Protein AF-0000000074482529 (afdb_homodimer)

pLDDT: mean 92.32, std 7.93, range [50.66, 98.5]

InterPro domains:
  IPR001387 Cro/C1-type, helix-turn-helix domain [PF01381] (8-62)
  IPR001387 Cro/C1-type, helix-turn-helix domain [PS50943] (8-62)
  IPR001387 Cro/C1-type, helix-turn-helix domain [SM00530] (7-62)
  IPR001387 Cro/C1-type, helix-turn-helix domain [cd00093] (5-62)
  IPR010982 Lambda repressor-like, DNA-binding domain superfamily [G3DSA:1.10.260.40] (1-67)
  IPR010982 Lambda repressor-like, DNA-binding domain superfamily [SSF47413] (2-64)

Radius of gyration: 23.03 Å; Cα contacts (8 Å, |Δi|>4): 269; chains: 2; bounding box: 47×62×48 Å

Solvent-accessible surface area (backbone atoms only — not comparable to full-atom values): 14873 Å² total; per-residue (Å²): 110,60,59,29,10,50,43,52,46,50,54,38,50,72,69,69,44,50,62,60,52,49,16,59,77,68,71,52,55,43,66,58,50,51,31,28,42,68,49,75,39,78,64,48,59,68,53,41,52,53,48,18,62,73,68,57,40,50,49,38,60,48,62,68,49,80,71,45,71,67,31,50,43,52,52,51,17,59,66,64,72,42,86,75,62,48,70,61,56,53,51,41,51,52,45,29,70,77,33,55,66,57,42,52,48,51,42,52,49,67,68,43,59,66,73,63,31,54,55,50,50,54,51,51,48,51,53,51,52,56,54,56,58,63,75,95,110,60,60,30,10,50,43,51,46,50,54,38,50,73,70,69,44,50,60,58,53,48,15,59,78,69,72,53,54,43,64,58,50,51,30,29,42,69,49,75,39,80,66,47,58,68,53,41,51,51,48,18,60,73,70,55,41,49,48,38,61,49,62,66,50,81,72,47,72,67,32,49,41,50,51,51,18,60,68,66,72,42,86,74,62,46,69,61,56,53,51,40,51,53,46,28,70,77,35,54,67,56,43,53,46,50,42,51,49,67,67,43,59,66,73,62,32,54,54,51,50,54,52,52,49,52,54,52,52,55,54,57,57,62,74,96

Foldseek 3Di:
DLQLLCLLVVLCVVVPHDLCRVCVQLVHDSVVNVCCNVVVDPDDPVSLVSSCVVSVHDSCVNNVHDDDPVNVQVVVCVVVVHNPRDVVVVVVVVVCVVVVVVVVVVVVLVVDDPVVSVVVVVVVVVVVVVVVVVVD/DLQLLCLLVVLCVVVPHDLCRVCVQLVHDSVVNVCCNRVVDPDDPVVLVSSCVVSVHDSCVNVVHDDDPVNVQVVVCVVVVHPPRDVVVVVVVVVCVVVVVVVVVVVVLVVDDPVVSVVVVVVVVVVVVVVVVVVD

Secondary structure (DSSP, 8-state):
-HHHHHHHHHHHHHTT--HHHHHHHHTS-HHHHHHHHTTSS---HHHHHHHHHHHTS-HHHHHTPPPPHHHHHHHHHHHTT-S---HHHHHHHHHHHH-HHHHHHHHHHHHS-HHHHHHHHHHHHHHHHHHHHHH-/-HHHHHHHHHHHHHTT--HHHHHHHHTS-HHHHHHHHTTSS---HHHHHHHHHHHTS-HHHHHTPPPPHHHHHHHHHHHTT-S---HHHHHHHHHHHH-HHHHHHHHHHHHS-HHHHHHHHHHHHHHHHHHHHHH-

Nearest PDB structures (foldseek):
  1y7y-assembly1_B  TM=9.079E-01  e=2.528E-03  Aeromonas hydrophila
  2b5a-assembly1_A  TM=8.326E-01  e=1.209E-03  [Bacillus] caldolyticus
  3op9-assembly1_A  TM=6.167E-01  e=6.323E-05  Listeria innocua
  6jq1-assembly1_A  TM=8.301E-01  e=1.606E-03  Deinococcus geothermalis DSM 11300
  3f52-assembly1_A  TM=8.495E-01  e=6.634E-03  Corynebacterium glutamicum

Sequence (272 aa):
MRKLGEKLKYLRKQHNWTQEQLAQHLNISRSQISKWENGELLPDVQSLEKLSNLYEVSIDFLIGKHTTKKELLREMNLLYQTDRIDEKMLDIIDYFKQNPDMEEMIYSLAQLPAKKRKHLETIIITLIQEFSDAVKMRKLGEKLKYLRKQHNWTQEQLAQHLNISRSQISKWENGELLPDVQSLEKLSNLYEVSIDFLIGKHTTKKELLREMNLLYQTDRIDEKMLDIIDYFKQNPDMEEMIYSLAQLPAKKRKHLETIIITLIQEFSDAVK

Organism: Parageobacillus thermoglucosidasius (NCBI:txid1426)

Structure (mmCIF, N/CA/C/O backbone):
data_AF-0000000074482529-model_v1
#
loop_
_entity.id
_entity.type
_entity.pdbx_description
1 polymer 'Transcriptional regulator'
#
loop_
_atom_site.group_PDB
_atom_site.id
_atom_site.type_symbol
_atom_site.label_atom_id
_atom_site.label_alt_id
_atom_site.label_comp_id
_atom_site.label_asym_id
_atom_site.label_entity_id
_atom_site.label_seq_id
_atom_site.pdbx_PDB_ins_code
_atom_site.Cartn_x
_atom_site.Cartn_y
_atom_site.Cartn_z
_atom_site.occupancy
_atom_site.B_iso_or_equiv
_atom_site.auth_seq_id
_atom_site.auth_comp_id
_atom_site.auth_asym_id
_atom_site.auth_atom_id
_atom_site.pdbx_PDB_model_num
ATOM 1 N N . MET A 1 1 ? -5.625 -22.203 1.565 1 55.19 1 MET A N 1
ATOM 2 C CA . MET A 1 1 ? -5.824 -21.328 0.416 1 55.19 1 MET A CA 1
ATOM 3 C C . MET A 1 1 ? -7.301 -21.016 0.225 1 55.19 1 MET A C 1
ATOM 5 O O . MET A 1 1 ? -7.703 -20.516 -0.829 1 55.19 1 MET A O 1
ATOM 9 N N . ARG A 1 2 ? -8.148 -21.547 1.084 1 60.16 2 ARG A N 1
ATOM 10 C CA . ARG A 1 2 ? -9.578 -21.281 1.194 1 60.16 2 ARG A CA 1
ATOM 11 C C . ARG A 1 2 ? -9.859 -19.797 1.294 1 60.16 2 ARG A C 1
ATOM 13 O O . ARG A 1 2 ? -10.812 -19.297 0.698 1 60.16 2 ARG A O 1
ATOM 20 N N . LYS A 1 3 ? -8.805 -19.172 1.638 1 83.12 3 LYS A N 1
ATOM 21 C CA . LYS A 1 3 ? -9.031 -17.75 1.877 1 83.12 3 LYS A CA 1
ATOM 22 C C . LYS A 1 3 ? -9.055 -16.969 0.566 1 83.12 3 LYS A C 1
ATOM 24 O O . LYS A 1 3 ? -9.891 -16.078 0.38 1 83.12 3 LYS A O 1
ATOM 29 N N . LEU A 1 4 ? -8.398 -17.547 -0.435 1 93.31 4 LEU A N 1
ATOM 30 C CA . LEU A 1 4 ? -8.352 -16.859 -1.726 1 93.31 4 LEU A CA 1
ATOM 31 C C . LEU A 1 4 ? -9.656 -17.062 -2.492 1 93.31 4 LEU A C 1
ATOM 33 O O . LEU A 1 4 ? -10.234 -16.109 -3.006 1 93.31 4 LEU A O 1
ATOM 37 N N . GLY A 1 5 ? -10.07 -18.281 -2.52 1 95.56 5 GLY A N 1
ATOM 38 C CA . GLY A 1 5 ? -11.32 -18.578 -3.207 1 95.56 5 GLY A CA 1
ATOM 39 C C . GLY A 1 5 ? -12.5 -17.797 -2.668 1 95.56 5 GLY A C 1
ATOM 40 O O . GLY A 1 5 ? -13.305 -17.266 -3.438 1 95.56 5 GLY A O 1
ATOM 41 N N . GLU A 1 6 ? -12.609 -17.812 -1.375 1 95.25 6 GLU A N 1
ATOM 42 C CA . GLU A 1 6 ? -13.688 -17.078 -0.719 1 95.25 6 GLU A CA 1
ATOM 43 C C . GLU A 1 6 ? -13.617 -15.594 -1.052 1 95.25 6 GLU A C 1
ATOM 45 O O . GLU A 1 6 ? -14.648 -14.953 -1.265 1 95.25 6 GLU A O 1
ATOM 50 N N . LYS A 1 7 ? -12.453 -15.07 -1.134 1 95.19 7 LYS A N 1
ATOM 51 C CA . LYS A 1 7 ? -12.258 -13.664 -1.457 1 95.19 7 LYS A CA 1
ATOM 52 C C . LYS A 1 7 ? -12.664 -13.367 -2.898 1 95.19 7 LYS A C 1
ATOM 54 O O . LYS A 1 7 ? -13.305 -12.352 -3.17 1 95.19 7 LYS A O 1
ATOM 59 N N . LEU A 1 8 ? -12.297 -14.203 -3.756 1 97.06 8 LEU A N 1
ATOM 60 C CA . LEU A 1 8 ? -12.656 -14.047 -5.16 1 97.06 8 LEU A CA 1
ATOM 61 C C . LEU A 1 8 ? -14.172 -14.047 -5.336 1 97.06 8 LEU A C 1
ATOM 63 O O . LEU A 1 8 ? -14.719 -13.211 -6.062 1 97.06 8 LEU A O 1
ATOM 67 N N . LYS A 1 9 ? -14.758 -14.977 -4.637 1 96.88 9 LYS A N 1
ATOM 68 C CA . LYS A 1 9 ? -16.219 -15.055 -4.691 1 96.88 9 LYS A CA 1
ATOM 69 C C . LYS A 1 9 ? -16.859 -13.789 -4.141 1 96.88 9 LYS A C 1
ATOM 71 O O . LYS A 1 9 ? -17.797 -13.25 -4.734 1 96.88 9 LYS A O 1
ATOM 76 N N . TYR A 1 10 ? -16.406 -13.438 -3.066 1 96.69 10 TYR A N 1
ATOM 77 C CA . TYR A 1 10 ? -16.922 -12.234 -2.424 1 96.69 10 TYR A CA 1
ATOM 78 C C . TYR A 1 10 ? -16.828 -11.039 -3.367 1 96.69 10 TYR A C 1
ATOM 80 O O . TYR A 1 10 ? -17.812 -10.305 -3.543 1 96.69 10 TYR A O 1
ATOM 88 N N . LEU A 1 11 ? -15.688 -10.75 -3.982 1 96.88 11 LEU A N 1
ATOM 89 C CA . LEU A 1 11 ? -15.469 -9.617 -4.875 1 96.88 11 LEU A CA 1
ATOM 90 C C . LEU A 1 11 ? -16.359 -9.719 -6.109 1 96.88 11 LEU A C 1
ATOM 92 O O . LEU A 1 11 ? -16.922 -8.719 -6.562 1 96.88 11 LEU A O 1
ATOM 96 N N . ARG A 1 12 ? -16.391 -10.938 -6.621 1 98.06 12 ARG A N 1
ATOM 97 C CA . ARG A 1 12 ? -17.281 -11.133 -7.766 1 98.06 12 ARG A CA 1
ATOM 98 C C . ARG A 1 12 ? -18.703 -10.719 -7.426 1 98.06 12 ARG A C 1
ATOM 100 O O . ARG A 1 12 ? -19.359 -10.008 -8.203 1 98.06 12 ARG A O 1
ATOM 107 N N . LYS A 1 13 ? -19.141 -11.141 -6.281 1 97.94 13 LYS A N 1
ATOM 108 C CA . LYS A 1 13 ? -20.516 -10.852 -5.852 1 97.94 13 LYS A CA 1
ATOM 109 C C . LYS A 1 13 ? -20.703 -9.359 -5.582 1 97.94 13 LYS A C 1
ATOM 111 O O . LYS A 1 13 ? -21.781 -8.812 -5.816 1 97.94 13 LYS A O 1
ATOM 116 N N . GLN A 1 14 ? -19.75 -8.781 -5.113 1 96.31 14 GLN A N 1
ATOM 117 C CA . GLN A 1 14 ? -19.797 -7.344 -4.875 1 96.31 14 GLN A CA 1
ATOM 118 C C . GLN A 1 14 ? -20.031 -6.582 -6.18 1 96.31 14 GLN A C 1
ATOM 120 O O . GLN A 1 14 ? -20.625 -5.504 -6.172 1 96.31 14 GLN A O 1
ATOM 125 N N . HIS A 1 15 ? -19.562 -7.082 -7.242 1 96.94 15 HIS A N 1
ATOM 126 C CA . HIS A 1 15 ? -19.75 -6.469 -8.547 1 96.94 15 HIS A CA 1
ATOM 127 C C . HIS A 1 15 ? -21.031 -6.973 -9.219 1 96.94 15 HIS A C 1
ATOM 129 O O . HIS A 1 15 ? -21.312 -6.617 -10.359 1 96.94 15 HIS A O 1
ATOM 135 N N . ASN A 1 16 ? -21.656 -7.855 -8.539 1 98.12 16 ASN A N 1
ATOM 136 C CA . ASN A 1 16 ? -22.891 -8.445 -9.016 1 98.12 16 ASN A CA 1
ATOM 137 C C . ASN A 1 16 ? -22.688 -9.242 -10.297 1 98.12 16 ASN A C 1
ATOM 139 O O . ASN A 1 16 ? -23.484 -9.141 -11.234 1 98.12 16 ASN A O 1
ATOM 143 N N . TRP A 1 17 ? -21.641 -9.891 -10.375 1 98.38 17 TRP A N 1
ATOM 144 C CA . TRP A 1 17 ? -21.344 -10.711 -11.539 1 98.38 17 TRP A CA 1
ATOM 145 C C . TRP A 1 17 ? -21.625 -12.18 -11.258 1 98.38 17 TRP A C 1
ATOM 147 O O . TRP A 1 17 ? -21.422 -12.656 -10.141 1 98.38 17 TRP A O 1
ATOM 157 N N . THR A 1 18 ? -22.016 -12.883 -12.234 1 98.38 18 THR A N 1
ATOM 158 C CA . THR A 1 18 ? -22.016 -14.344 -12.219 1 98.38 18 THR A CA 1
ATOM 159 C C . THR A 1 18 ? -20.625 -14.883 -12.555 1 98.38 18 THR A C 1
ATOM 161 O O . THR A 1 18 ? -19.734 -14.133 -12.961 1 98.38 18 THR A O 1
ATOM 164 N N . GLN A 1 19 ? -20.547 -16.141 -12.266 1 98.38 19 GLN A N 1
ATOM 165 C CA . GLN A 1 19 ? -19.281 -16.75 -12.656 1 98.38 19 GLN A CA 1
ATOM 166 C C . GLN A 1 19 ? -19.047 -16.641 -14.164 1 98.38 19 GLN A C 1
ATOM 168 O O . GLN A 1 19 ? -17.922 -16.438 -14.609 1 98.38 19 GLN A O 1
ATOM 173 N N . GLU A 1 20 ? -20.078 -16.703 -14.93 1 98.44 20 GLU A N 1
ATOM 174 C CA . GLU A 1 20 ? -20.016 -16.594 -16.375 1 98.44 20 GLU A CA 1
ATOM 175 C C . GLU A 1 20 ? -19.578 -15.195 -16.797 1 98.44 20 GLU A C 1
ATOM 177 O O . GLU A 1 20 ? -18.75 -15.039 -17.688 1 98.44 20 GLU A O 1
ATOM 182 N N . GLN A 1 21 ? -20.109 -14.266 -16.172 1 98.5 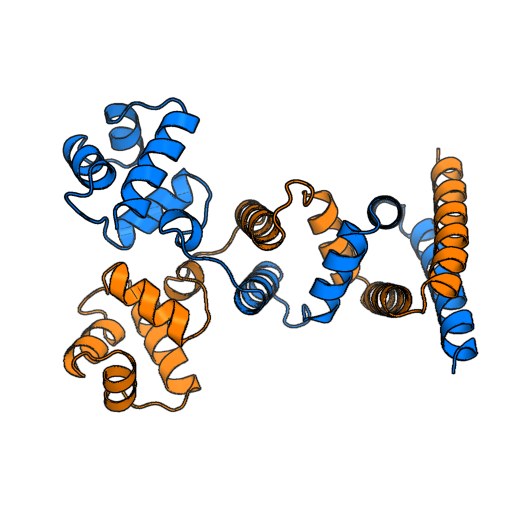21 GLN A N 1
ATOM 183 C CA . GLN A 1 21 ? -19.766 -12.883 -16.469 1 98.5 21 GLN A CA 1
ATOM 184 C C . GLN A 1 21 ? -18.312 -12.586 -16.141 1 98.5 21 GLN A C 1
ATOM 186 O O . GLN A 1 21 ? -17.609 -11.945 -16.922 1 98.5 21 GLN A O 1
ATOM 191 N N . LEU A 1 22 ? -17.891 -13.039 -15.008 1 98.5 22 LEU A N 1
ATOM 192 C CA . LEU A 1 22 ? -16.5 -12.867 -14.633 1 98.5 22 LEU A CA 1
ATOM 193 C C . LEU A 1 22 ? -15.57 -13.555 -15.641 1 98.5 22 LEU A C 1
ATOM 195 O O . LEU A 1 22 ? -14.531 -13 -16 1 98.5 22 LEU A O 1
ATOM 199 N N . ALA A 1 23 ? -15.922 -14.719 -16.016 1 98.38 23 ALA A N 1
ATOM 200 C CA . ALA A 1 23 ? -15.148 -15.469 -17 1 98.38 23 ALA A CA 1
ATOM 201 C C . ALA A 1 23 ? -15.008 -14.68 -18.297 1 98.38 23 ALA A C 1
ATOM 203 O O . ALA A 1 23 ? -13.945 -14.68 -18.922 1 98.38 23 ALA A O 1
ATOM 204 N N . GLN A 1 24 ? -16.047 -14.016 -18.672 1 98.25 24 GLN A N 1
ATOM 205 C CA . GLN A 1 24 ? -16.047 -13.195 -19.875 1 98.25 24 GLN A CA 1
ATOM 206 C C . GLN A 1 24 ? -15.102 -12 -19.719 1 98.25 24 GLN A C 1
ATOM 208 O O . GLN A 1 24 ? -14.344 -11.68 -20.641 1 98.25 24 GLN A O 1
ATOM 213 N N . HIS A 1 25 ? -15.156 -11.383 -18.578 1 97.38 25 HIS A N 1
ATOM 214 C CA . HIS A 1 25 ? -14.289 -10.242 -18.328 1 97.38 25 HIS A CA 1
ATOM 215 C C . HIS A 1 25 ? -12.82 -10.641 -18.422 1 97.38 25 HIS A C 1
ATOM 217 O O . HIS A 1 25 ? -11.984 -9.836 -18.828 1 97.38 25 HIS A O 1
ATOM 223 N N . LEU A 1 26 ? -12.555 -11.867 -17.984 1 97.38 26 LEU A N 1
ATOM 224 C CA . LEU A 1 26 ? -11.172 -12.32 -17.906 1 97.38 26 LEU A CA 1
ATOM 225 C C . LEU A 1 26 ? -10.797 -13.133 -19.141 1 97.38 26 LEU A C 1
ATOM 227 O O . LEU A 1 26 ? -9.633 -13.508 -19.312 1 97.38 26 LEU A O 1
ATOM 231 N N . ASN A 1 27 ? -11.711 -13.43 -19.969 1 97.56 27 ASN A N 1
ATOM 232 C CA . ASN A 1 27 ? -11.531 -14.234 -21.172 1 97.56 27 ASN A CA 1
ATOM 233 C C . ASN A 1 27 ? -11.016 -15.633 -20.844 1 97.56 27 ASN A C 1
ATOM 235 O O . ASN A 1 27 ? -10.008 -16.078 -21.391 1 97.56 27 ASN A O 1
ATOM 239 N N . ILE A 1 28 ? -11.656 -16.281 -19.891 1 97.12 28 ILE A N 1
ATOM 240 C CA . ILE A 1 28 ? -11.359 -17.641 -19.5 1 97.12 28 ILE A CA 1
ATOM 241 C C . ILE A 1 28 ? -12.656 -18.438 -19.312 1 97.12 28 ILE A C 1
ATOM 243 O O . ILE A 1 28 ? -13.742 -17.891 -19.547 1 97.12 28 ILE A O 1
ATOM 247 N N . SER A 1 29 ? -12.547 -19.641 -19.016 1 97.81 29 SER A N 1
ATOM 248 C CA . SER A 1 29 ? -13.727 -20.484 -18.875 1 97.81 29 SER A CA 1
ATOM 249 C C . SER A 1 29 ? -14.383 -20.312 -17.516 1 97.81 29 SER A C 1
ATOM 251 O O . SER A 1 29 ? -13.695 -20.062 -16.516 1 97.81 29 SER A O 1
ATOM 253 N N . ARG A 1 30 ? -15.703 -20.469 -17.531 1 97.88 30 ARG A N 1
ATOM 254 C CA . ARG A 1 30 ? -16.438 -20.453 -16.266 1 97.88 30 ARG A CA 1
ATOM 255 C C . ARG A 1 30 ? -15.938 -21.547 -15.328 1 97.88 30 ARG A C 1
ATOM 257 O O . ARG A 1 30 ? -15.891 -21.344 -14.109 1 97.88 30 ARG A O 1
ATOM 264 N N . SER A 1 31 ? -15.555 -22.594 -15.867 1 98.06 31 SER A N 1
ATOM 265 C CA . SER A 1 31 ? -15.062 -23.719 -15.062 1 98.06 31 SER A CA 1
ATOM 266 C C . SER A 1 31 ? -13.828 -23.328 -14.266 1 98.06 31 SER A C 1
ATOM 268 O O . SER A 1 31 ? -13.656 -23.766 -13.125 1 98.06 31 SER A O 1
ATOM 270 N N . GLN A 1 32 ? -12.945 -22.578 -14.828 1 97.31 32 GLN A N 1
ATOM 271 C CA . GLN A 1 32 ? -11.742 -22.109 -14.141 1 97.31 32 GLN A CA 1
ATOM 272 C C . GLN A 1 32 ? -12.102 -21.25 -12.938 1 97.31 32 GLN A C 1
ATOM 274 O O . GLN A 1 32 ? -11.523 -21.391 -11.859 1 97.31 32 GLN A O 1
ATOM 279 N N . ILE A 1 33 ? -13.07 -20.391 -13.148 1 97.75 33 ILE A N 1
ATOM 280 C CA . ILE A 1 33 ? -13.539 -19.531 -12.07 1 97.75 33 ILE A CA 1
ATOM 281 C C . ILE A 1 33 ? -14.086 -20.391 -10.93 1 97.75 33 ILE A C 1
ATOM 283 O O . ILE A 1 33 ? -13.75 -20.172 -9.766 1 97.75 33 ILE A O 1
ATOM 287 N N . SER A 1 34 ? -14.867 -21.312 -11.297 1 97.5 34 SER A N 1
ATOM 288 C CA . SER A 1 34 ? -15.469 -22.203 -10.305 1 97.5 34 SER A CA 1
ATOM 289 C C . SER A 1 34 ? -14.398 -22.938 -9.5 1 97.5 34 SER A C 1
ATOM 291 O O . SER A 1 34 ? -14.492 -23.031 -8.273 1 97.5 34 SER A O 1
ATOM 293 N N . LYS A 1 35 ? -13.422 -23.422 -10.164 1 97.19 35 LYS A N 1
ATOM 294 C CA . LYS A 1 35 ? -12.344 -24.141 -9.5 1 97.19 35 LYS A CA 1
ATOM 295 C C . LYS A 1 35 ? -11.586 -23.234 -8.5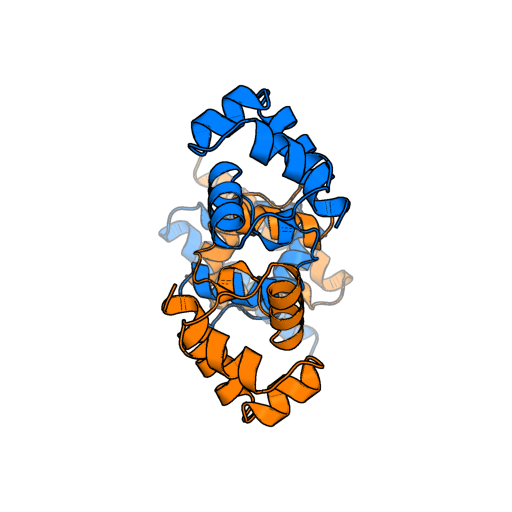39 1 97.19 35 LYS A C 1
ATOM 297 O O . LYS A 1 35 ? -11.164 -23.672 -7.465 1 97.19 35 LYS A O 1
ATOM 302 N N . TRP A 1 36 ? -11.328 -22.016 -8.938 1 96.5 36 TRP A N 1
ATOM 303 C CA . TRP A 1 36 ? -10.648 -21.047 -8.07 1 96.5 36 TRP A CA 1
ATOM 304 C C . TRP A 1 36 ? -11.484 -20.75 -6.836 1 96.5 36 TRP A C 1
ATOM 306 O O . TRP A 1 36 ? -10.992 -20.844 -5.707 1 96.5 36 TRP A O 1
ATOM 316 N N . GLU A 1 37 ? -12.742 -20.5 -7.047 1 96.75 37 GLU A N 1
ATOM 317 C CA . GLU A 1 37 ? -13.617 -20.062 -5.965 1 96.75 37 GLU A CA 1
ATOM 318 C C . GLU A 1 37 ? -13.898 -21.203 -4.984 1 96.75 37 GLU A C 1
ATOM 320 O O . GLU A 1 37 ? -14.117 -20.969 -3.795 1 96.75 37 GLU A O 1
ATOM 325 N N . ASN A 1 38 ? -13.797 -22.406 -5.484 1 95 38 ASN A N 1
ATOM 326 C CA . ASN A 1 38 ? -14.055 -23.562 -4.633 1 95 38 ASN A CA 1
ATOM 327 C C . ASN A 1 38 ? -12.773 -24.109 -4.02 1 95 38 ASN A C 1
ATOM 329 O O . ASN A 1 38 ? -12.805 -25.062 -3.252 1 95 38 ASN A O 1
ATOM 333 N N . GLY A 1 39 ? -11.727 -23.578 -4.344 1 93.19 39 GLY A N 1
ATOM 334 C CA . GLY A 1 39 ? -10.453 -23.969 -3.748 1 93.19 39 GLY A CA 1
ATOM 335 C C . GLY A 1 39 ? -9.852 -25.203 -4.383 1 93.19 39 GLY A C 1
ATOM 336 O O . GLY A 1 39 ? -8.883 -25.766 -3.861 1 93.19 39 GLY A O 1
ATOM 337 N N . GLU A 1 40 ? -10.344 -25.609 -5.477 1 93.81 40 GLU A N 1
ATOM 338 C CA . GLU A 1 40 ? -9.844 -26.797 -6.156 1 93.81 40 GLU A CA 1
ATOM 339 C C . GLU A 1 40 ? -8.531 -26.516 -6.879 1 93.81 40 GLU A C 1
ATOM 341 O O . GLU A 1 40 ? -7.691 -27.406 -7.031 1 93.81 40 GLU A O 1
ATOM 346 N N . LEU A 1 41 ? -8.414 -25.359 -7.344 1 92.62 41 LEU A N 1
ATOM 347 C CA . LEU A 1 41 ? -7.234 -24.891 -8.07 1 92.62 41 LEU A CA 1
ATOM 348 C C . LEU A 1 41 ? -6.848 -23.484 -7.648 1 92.62 41 LEU A C 1
ATOM 350 O O . LEU A 1 41 ? -7.719 -22.625 -7.449 1 92.62 41 LEU A O 1
ATOM 354 N N . LEU A 1 42 ? -5.57 -23.281 -7.559 1 93.38 42 LEU A N 1
ATOM 355 C CA . LEU A 1 42 ? -5.109 -21.922 -7.301 1 93.38 42 LEU A CA 1
ATOM 356 C C . LEU A 1 42 ? -4.789 -21.203 -8.602 1 93.38 42 LEU A C 1
ATOM 358 O O . LEU A 1 42 ? -4.211 -21.797 -9.516 1 93.38 42 LEU A O 1
ATOM 362 N N . PRO A 1 43 ? -5.215 -19.953 -8.633 1 94.19 43 PRO A N 1
ATOM 363 C CA . PRO A 1 43 ? -4.801 -19.203 -9.82 1 94.19 43 PRO A CA 1
ATOM 364 C C . PRO A 1 43 ? -3.289 -19 -9.891 1 94.19 43 PRO A C 1
ATOM 366 O O . PRO A 1 43 ? -2.621 -18.922 -8.859 1 94.19 43 PRO A O 1
ATOM 369 N N . ASP A 1 44 ? -2.795 -18.938 -11.141 1 91.12 44 ASP A N 1
ATOM 370 C CA . ASP A 1 44 ? -1.38 -18.609 -11.305 1 91.12 44 ASP A CA 1
ATOM 371 C C . ASP A 1 44 ? -1.146 -17.109 -11.211 1 91.12 44 ASP A C 1
ATOM 373 O O . ASP A 1 44 ? -2.09 -16.328 -11.023 1 91.12 44 ASP A O 1
ATOM 377 N N . VAL A 1 45 ? 0.069 -16.734 -11.344 1 90.81 45 VAL A N 1
ATOM 378 C CA . VAL A 1 45 ? 0.467 -15.359 -11.109 1 90.81 45 VAL A CA 1
ATOM 379 C C . VAL A 1 45 ? -0.193 -14.445 -12.148 1 90.81 45 VAL A C 1
ATOM 381 O O . VAL A 1 45 ? -0.633 -13.344 -11.82 1 90.81 45 VAL A O 1
ATOM 384 N N . GLN A 1 46 ? -0.263 -14.875 -13.328 1 91.69 46 GLN A N 1
ATOM 385 C CA . GLN A 1 46 ? -0.865 -14.07 -14.391 1 91.69 46 GLN A CA 1
ATOM 386 C C . GLN A 1 46 ? -2.355 -13.852 -14.133 1 91.69 46 GLN A C 1
ATOM 388 O O . GLN A 1 46 ? -2.867 -12.742 -14.32 1 91.69 46 GLN A O 1
ATOM 393 N N . SER A 1 47 ? -2.979 -14.898 -13.75 1 95 47 SER A N 1
ATOM 394 C CA . SER A 1 47 ? -4.398 -14.805 -13.43 1 95 47 SER A CA 1
ATOM 395 C C . SER A 1 47 ? -4.637 -13.875 -12.242 1 95 47 SER A C 1
ATOM 397 O O . SER A 1 47 ? -5.594 -13.094 -12.242 1 95 47 SER A O 1
ATOM 399 N N . LEU A 1 48 ? -3.77 -13.984 -11.289 1 95.19 48 LEU A N 1
ATOM 400 C CA . LEU A 1 48 ? -3.893 -13.133 -10.117 1 95.19 48 LEU A CA 1
ATOM 401 C C . LEU A 1 48 ? -3.732 -11.664 -10.492 1 95.19 48 LEU A C 1
ATOM 403 O O . LEU A 1 48 ? -4.426 -10.797 -9.945 1 95.19 48 LEU A O 1
ATOM 407 N N . GLU A 1 49 ? -2.781 -11.414 -11.352 1 94.19 49 GLU A N 1
ATOM 408 C CA . GLU A 1 49 ? -2.58 -10.039 -11.805 1 94.19 49 GLU A CA 1
ATOM 409 C C . GLU A 1 49 ? -3.82 -9.508 -12.516 1 94.19 49 GLU A C 1
ATOM 411 O O . GLU A 1 49 ? -4.23 -8.367 -12.289 1 94.19 49 GLU A O 1
ATOM 416 N N . LYS A 1 50 ? -4.422 -10.312 -13.359 1 96.31 50 LYS A N 1
ATOM 417 C CA . LYS A 1 50 ? -5.633 -9.922 -14.07 1 96.31 50 LYS A CA 1
ATOM 418 C C . LYS A 1 50 ? -6.773 -9.641 -13.094 1 96.31 50 LYS A C 1
ATOM 420 O O . LYS A 1 50 ? -7.512 -8.664 -13.25 1 96.31 50 LYS A O 1
ATOM 425 N N . LEU A 1 51 ? -6.883 -10.516 -12.156 1 97.19 51 LEU A N 1
ATOM 426 C CA . LEU A 1 51 ? -7.914 -10.367 -11.141 1 97.19 51 LEU A CA 1
ATOM 427 C C . LEU A 1 51 ? -7.688 -9.102 -10.32 1 97.19 51 LEU A C 1
ATOM 429 O O . LEU A 1 51 ? -8.633 -8.359 -10.039 1 97.19 51 LEU A O 1
ATOM 433 N N . SER A 1 52 ? -6.48 -8.953 -9.914 1 96.56 52 SER A N 1
ATOM 434 C CA . SER A 1 52 ? -6.086 -7.77 -9.156 1 96.56 52 SER A CA 1
ATOM 435 C C . SER A 1 52 ? -6.445 -6.488 -9.898 1 96.56 52 SER A C 1
ATOM 437 O O . SER A 1 52 ? -7.012 -5.562 -9.305 1 96.56 52 SER A O 1
ATOM 439 N N . ASN A 1 53 ? -6.176 -6.398 -11.172 1 95.88 53 ASN A N 1
ATOM 440 C CA . ASN A 1 53 ? -6.488 -5.234 -11.992 1 95.88 53 ASN A CA 1
ATOM 441 C C . ASN A 1 53 ? -7.996 -5.055 -12.156 1 95.88 53 ASN A C 1
ATOM 443 O O . ASN A 1 53 ? -8.508 -3.939 -12.055 1 95.88 53 ASN A O 1
ATOM 447 N N . LEU A 1 54 ? -8.586 -6.156 -12.367 1 96.56 54 LEU A N 1
ATOM 448 C CA . LEU A 1 54 ? -10.023 -6.133 -12.609 1 96.56 54 LEU A CA 1
ATOM 449 C C . LEU A 1 54 ? -10.773 -5.609 -11.391 1 96.56 54 LEU A C 1
ATOM 451 O O . LEU A 1 54 ? -11.688 -4.793 -11.516 1 96.56 54 LEU A O 1
ATOM 455 N N . TYR A 1 55 ? -10.352 -6.125 -10.219 1 95.94 55 TYR A N 1
ATOM 456 C CA . TYR A 1 55 ? -11.039 -5.77 -8.984 1 95.94 55 TYR A CA 1
ATOM 457 C C . TYR A 1 55 ? -10.43 -4.52 -8.359 1 95.94 55 TYR A C 1
ATOM 459 O O . TYR A 1 55 ? -10.945 -3.996 -7.371 1 95.94 55 TYR A O 1
ATOM 467 N N . GLU A 1 56 ? -9.359 -4.059 -8.852 1 94.31 56 GLU A N 1
ATOM 468 C CA . GLU A 1 56 ? -8.664 -2.873 -8.359 1 94.31 56 GLU A CA 1
ATOM 469 C C . GLU A 1 56 ? -8.234 -3.047 -6.906 1 94.31 56 GLU A C 1
ATOM 471 O O . GLU A 1 56 ? -8.477 -2.176 -6.07 1 94.31 56 GLU A O 1
ATOM 476 N N . VAL A 1 57 ? -7.691 -4.102 -6.645 1 95.25 57 VAL A N 1
ATOM 477 C CA . VAL A 1 57 ? -7.086 -4.422 -5.352 1 95.25 57 VAL A CA 1
ATOM 478 C C . VAL A 1 57 ? -5.703 -5.031 -5.566 1 95.25 57 VAL A C 1
ATOM 480 O O . VAL A 1 57 ? -5.363 -5.445 -6.68 1 95.25 57 VAL A O 1
ATOM 483 N N . SER A 1 58 ? -4.883 -5.027 -4.543 1 95.25 58 SER A N 1
ATOM 484 C CA . SER A 1 58 ? -3.557 -5.629 -4.645 1 95.25 58 SER A CA 1
ATOM 485 C C . SER A 1 58 ? -3.637 -7.152 -4.609 1 95.25 58 SER A C 1
ATOM 487 O O . SER A 1 58 ? -4.645 -7.715 -4.176 1 95.25 58 SER A O 1
ATOM 489 N N . ILE A 1 59 ? -2.68 -7.82 -5.098 1 94.88 59 ILE A N 1
ATOM 490 C CA . ILE A 1 59 ? -2.607 -9.273 -5.008 1 94.88 59 ILE A CA 1
ATOM 491 C C . ILE A 1 59 ? -2.516 -9.695 -3.541 1 94.88 59 ILE A C 1
ATOM 493 O O . ILE A 1 59 ? -3.107 -10.703 -3.141 1 94.88 59 ILE A O 1
ATOM 497 N N . ASP A 1 60 ? -1.781 -8.938 -2.732 1 95.19 60 ASP A N 1
ATOM 498 C CA . ASP A 1 60 ? -1.707 -9.211 -1.299 1 95.19 60 ASP A CA 1
ATOM 499 C C . ASP A 1 60 ? -3.1 -9.234 -0.673 1 95.19 60 ASP A C 1
ATOM 501 O O . ASP A 1 60 ? -3.406 -10.125 0.128 1 95.19 60 ASP A O 1
ATOM 505 N N . PHE A 1 61 ? -3.9 -8.312 -1.101 1 94.25 61 PHE A N 1
ATOM 506 C CA . PHE A 1 61 ? -5.273 -8.266 -0.615 1 94.25 61 PHE A CA 1
ATOM 507 C C . PHE A 1 61 ? -6.039 -9.523 -1.017 1 94.25 61 PHE A C 1
ATOM 509 O O . PHE A 1 61 ? -6.754 -10.109 -0.201 1 94.25 61 PHE A O 1
ATOM 516 N N . LEU A 1 62 ? -5.844 -9.969 -2.244 1 95.12 62 LEU A N 1
ATOM 517 C CA . LEU A 1 62 ? -6.562 -11.117 -2.768 1 95.12 62 LEU A CA 1
ATOM 518 C C . LEU A 1 62 ? -6.223 -12.383 -1.977 1 95.12 62 LEU A C 1
ATOM 520 O O . LEU A 1 62 ? -7.105 -13.188 -1.676 1 95.12 62 LEU A O 1
ATOM 524 N N . ILE A 1 63 ? -4.984 -12.508 -1.593 1 93.69 63 ILE A N 1
ATOM 525 C CA . ILE A 1 63 ? -4.574 -13.773 -0.985 1 93.69 63 ILE A CA 1
ATOM 526 C C . ILE A 1 63 ? -4.648 -13.664 0.536 1 93.69 63 ILE A C 1
ATOM 528 O O . ILE A 1 63 ? -4.27 -14.594 1.251 1 93.69 63 ILE A O 1
ATOM 532 N N . GLY A 1 64 ? -5.031 -12.508 1.069 1 91.38 64 GLY A N 1
ATOM 533 C CA . GLY A 1 64 ? -5.266 -12.336 2.494 1 91.38 64 GLY A CA 1
ATOM 534 C C . GLY A 1 64 ? -4.004 -12.031 3.277 1 91.38 64 GLY A C 1
ATOM 535 O O . GLY A 1 64 ? -3.953 -12.242 4.492 1 91.38 64 GLY A O 1
ATOM 536 N N . LYS A 1 65 ? -3.012 -11.641 2.518 1 91 65 LYS A N 1
ATOM 537 C CA . LYS A 1 65 ? -1.782 -11.219 3.18 1 91 65 LYS A CA 1
ATOM 538 C C . LYS A 1 65 ? -1.935 -9.82 3.783 1 91 65 LYS A C 1
ATOM 540 O O . LYS A 1 65 ? -2.52 -8.93 3.164 1 91 65 LYS A O 1
ATOM 545 N N . HIS A 1 66 ? -1.382 -9.625 4.992 1 88.19 66 HIS A N 1
ATOM 546 C CA . HIS A 1 66 ? -1.454 -8.336 5.672 1 88.19 66 HIS A CA 1
ATOM 547 C C . HIS A 1 66 ? -0.266 -7.457 5.309 1 88.19 66 HIS A C 1
ATOM 549 O O . HIS A 1 66 ? 0.887 -7.879 5.422 1 88.19 66 HIS A O 1
ATOM 555 N N . THR A 1 67 ? -0.631 -6.355 4.84 1 91.12 67 THR A N 1
ATOM 556 C CA . THR A 1 67 ? 0.406 -5.395 4.492 1 91.12 67 THR A CA 1
ATOM 557 C C . THR A 1 67 ? 1.044 -4.809 5.746 1 91.12 67 THR A C 1
ATOM 559 O O . THR A 1 67 ? 0.341 -4.387 6.668 1 91.12 67 THR A O 1
ATOM 562 N N . THR A 1 68 ? 2.375 -4.82 5.766 1 92.69 68 THR A N 1
ATOM 563 C CA . THR A 1 68 ? 3.09 -4.223 6.887 1 92.69 68 THR A CA 1
ATOM 564 C C . THR A 1 68 ? 3.322 -2.732 6.648 1 92.69 68 THR A C 1
ATOM 566 O O . THR A 1 68 ? 3.193 -2.252 5.52 1 92.69 68 THR A O 1
ATOM 569 N N . LYS A 1 69 ? 3.662 -2.041 7.73 1 91.94 69 LYS A N 1
ATOM 570 C CA . LYS A 1 69 ? 3.984 -0.623 7.598 1 91.94 69 LYS A CA 1
ATOM 571 C C . LYS A 1 69 ? 5.148 -0.41 6.637 1 91.94 69 LYS A C 1
ATOM 573 O O . LYS A 1 69 ? 5.145 0.534 5.844 1 91.94 69 LYS A O 1
ATOM 578 N N . LYS A 1 70 ? 6.078 -1.306 6.703 1 92.56 70 LYS A N 1
ATOM 579 C CA . LYS A 1 70 ? 7.25 -1.213 5.836 1 92.56 70 LYS A CA 1
ATOM 580 C C . LYS A 1 70 ? 6.859 -1.373 4.371 1 92.56 70 LYS A C 1
ATOM 582 O O . LYS A 1 70 ? 7.344 -0.635 3.51 1 92.56 70 LYS A O 1
ATOM 587 N N . GLU A 1 71 ? 6.039 -2.266 4.078 1 93 71 GLU A N 1
ATOM 588 C CA . GLU A 1 71 ? 5.551 -2.486 2.723 1 93 71 GLU A CA 1
ATOM 589 C C . GLU A 1 71 ? 4.754 -1.284 2.221 1 93 71 GLU A C 1
ATOM 591 O O . GLU A 1 71 ? 4.891 -0.882 1.063 1 93 71 GLU A O 1
ATOM 596 N N . LEU A 1 72 ? 3.945 -0.828 3.102 1 92.94 72 LEU A N 1
ATOM 597 C CA . LEU A 1 72 ? 3.137 0.335 2.75 1 92.94 72 LEU A CA 1
ATOM 598 C C . LEU A 1 72 ? 4.023 1.524 2.395 1 92.94 72 LEU A C 1
ATOM 600 O O . LEU A 1 72 ? 3.773 2.217 1.405 1 92.94 72 LEU A O 1
ATOM 604 N N . LEU A 1 73 ? 5.016 1.802 3.211 1 92.19 73 LEU A N 1
ATOM 605 C CA . LEU A 1 73 ? 5.961 2.887 2.971 1 92.19 73 LEU A CA 1
ATOM 606 C C . LEU A 1 73 ? 6.633 2.73 1.609 1 92.19 73 LEU A C 1
ATOM 608 O O . LEU A 1 73 ? 6.797 3.709 0.877 1 92.19 73 LEU A O 1
ATOM 612 N N . ARG A 1 74 ? 7.023 1.54 1.332 1 91.62 74 ARG A N 1
ATOM 613 C CA . ARG A 1 74 ? 7.66 1.269 0.048 1 91.62 74 ARG A CA 1
ATOM 614 C C . ARG A 1 74 ? 6.719 1.591 -1.109 1 91.62 74 ARG A C 1
ATOM 616 O O . ARG A 1 74 ? 7.129 2.213 -2.092 1 91.62 74 ARG A O 1
ATOM 623 N N . GLU A 1 75 ? 5.52 1.158 -1.026 1 92.25 75 GLU A N 1
ATOM 624 C CA . GLU A 1 75 ? 4.527 1.4 -2.072 1 92.25 75 GLU A CA 1
ATOM 625 C C . GLU A 1 75 ? 4.258 2.893 -2.242 1 92.25 75 GLU A C 1
ATOM 627 O O . GLU A 1 75 ? 4.098 3.375 -3.365 1 92.25 75 GLU A O 1
ATOM 632 N N . MET A 1 76 ? 4.176 3.578 -1.126 1 91.62 76 MET A N 1
ATOM 633 C CA . MET A 1 76 ? 3.982 5.023 -1.177 1 91.62 76 MET A CA 1
ATOM 634 C C . MET A 1 76 ? 5.152 5.703 -1.882 1 91.62 76 MET A C 1
ATOM 636 O O . MET A 1 76 ? 4.949 6.582 -2.723 1 91.62 76 MET A O 1
ATOM 640 N N . ASN A 1 77 ? 6.34 5.297 -1.562 1 91.88 77 ASN A N 1
ATOM 641 C CA . ASN A 1 77 ? 7.527 5.879 -2.18 1 91.88 77 ASN A CA 1
ATOM 642 C C . ASN A 1 77 ? 7.566 5.605 -3.682 1 91.88 77 ASN A C 1
ATOM 644 O O . ASN A 1 77 ? 7.98 6.465 -4.461 1 91.88 77 ASN A O 1
ATOM 648 N N . LEU A 1 78 ? 7.125 4.488 -4.043 1 89.94 78 LEU A N 1
ATOM 649 C CA . LEU A 1 78 ? 7.098 4.137 -5.461 1 89.94 78 LEU A CA 1
ATOM 650 C C . LEU A 1 78 ? 6.035 4.945 -6.199 1 89.94 78 LEU A C 1
ATOM 652 O O . LEU A 1 78 ? 6.285 5.438 -7.301 1 89.94 78 LEU A O 1
ATOM 656 N N . LEU A 1 79 ? 4.93 5.016 -5.609 1 89.69 79 LEU A N 1
ATOM 657 C CA . LEU A 1 79 ? 3.814 5.73 -6.223 1 89.69 79 LEU A CA 1
ATOM 658 C C . LEU A 1 79 ? 4.168 7.199 -6.445 1 89.69 79 LEU A C 1
ATOM 660 O O . LEU A 1 79 ? 3.809 7.777 -7.473 1 89.69 79 LEU A O 1
ATOM 664 N N . TYR A 1 80 ? 4.93 7.742 -5.598 1 87.5 80 TYR A N 1
ATOM 665 C CA . TYR A 1 80 ? 5.195 9.18 -5.625 1 87.5 80 TYR A CA 1
ATOM 666 C C . TYR A 1 80 ? 6.594 9.469 -6.152 1 87.5 80 TYR A C 1
ATOM 668 O O . TYR A 1 80 ? 7.035 10.617 -6.164 1 87.5 80 TYR A O 1
ATOM 676 N N . GLN A 1 81 ? 7.172 8.398 -6.508 1 85.81 81 GLN A N 1
ATOM 677 C CA . GLN A 1 81 ? 8.5 8.523 -7.098 1 85.81 81 GLN A CA 1
ATOM 678 C C . GLN A 1 81 ? 9.445 9.297 -6.184 1 85.81 81 GLN A C 1
ATOM 680 O O . GLN A 1 81 ? 10.086 10.258 -6.617 1 85.81 81 GLN A O 1
ATOM 685 N N . THR A 1 82 ? 9.391 9.008 -4.965 1 84.19 82 THR A N 1
ATOM 686 C CA . THR A 1 82 ? 10.211 9.68 -3.961 1 84.19 82 THR A CA 1
ATOM 687 C C . THR A 1 82 ? 10.742 8.672 -2.939 1 84.19 82 THR A C 1
ATOM 689 O O . THR A 1 82 ? 10.242 7.551 -2.848 1 84.19 82 THR A O 1
ATOM 692 N N . ASP A 1 83 ? 11.844 9.016 -2.242 1 82.75 83 ASP A N 1
ATOM 693 C CA . ASP A 1 83 ? 12.328 8.242 -1.104 1 82.75 83 ASP A CA 1
ATOM 694 C C . ASP A 1 83 ? 12.164 9.023 0.199 1 82.75 83 ASP A C 1
ATOM 696 O O . ASP A 1 83 ? 12.789 8.695 1.209 1 82.75 83 ASP A O 1
ATOM 700 N N . ARG A 1 84 ? 11.266 9.945 0.093 1 81.06 84 ARG A N 1
ATOM 701 C CA . ARG A 1 84 ? 11.18 10.883 1.207 1 81.06 84 ARG A CA 1
ATOM 702 C C . ARG A 1 84 ? 10.102 10.461 2.199 1 81.06 84 ARG A C 1
ATOM 704 O O . ARG A 1 84 ? 10.086 10.93 3.34 1 81.06 84 ARG A O 1
ATOM 711 N N . ILE A 1 85 ? 9.242 9.594 1.725 1 84.44 85 ILE A N 1
ATOM 712 C CA . ILE A 1 85 ? 8.211 9.148 2.652 1 84.44 85 ILE A CA 1
ATOM 713 C C . ILE A 1 85 ? 8.797 8.133 3.633 1 84.44 85 ILE A C 1
ATOM 715 O O . ILE A 1 85 ? 9.297 7.086 3.223 1 84.44 85 ILE A O 1
ATOM 719 N N . ASP A 1 86 ? 8.82 8.539 4.891 1 90.19 86 ASP A N 1
ATOM 720 C CA . ASP A 1 86 ? 9.422 7.691 5.918 1 90.19 86 ASP A CA 1
ATOM 721 C C . ASP A 1 86 ? 8.453 7.469 7.082 1 90.19 86 ASP A C 1
ATOM 723 O O . ASP A 1 86 ? 7.254 7.719 6.953 1 90.19 86 ASP A O 1
ATOM 727 N N . GLU A 1 87 ? 8.914 6.949 8.094 1 90.88 87 GLU A N 1
ATOM 728 C CA . GLU A 1 87 ? 8.078 6.59 9.234 1 90.88 87 GLU A CA 1
ATOM 729 C C . GLU A 1 87 ? 7.414 7.82 9.844 1 90.88 87 GLU A C 1
ATOM 731 O O . GLU A 1 87 ? 6.344 7.719 10.445 1 90.88 87 GLU A O 1
ATOM 736 N N . LYS A 1 88 ? 8.039 8.961 9.625 1 92.81 88 LYS A N 1
ATOM 737 C CA . LYS A 1 88 ? 7.441 10.203 10.109 1 92.81 88 LYS A CA 1
ATOM 738 C C . LYS A 1 88 ? 6.066 10.43 9.484 1 92.81 88 LYS A C 1
ATOM 740 O O . LYS A 1 88 ? 5.125 10.836 10.18 1 92.81 88 LYS A O 1
ATOM 745 N N . MET A 1 89 ? 6.02 10.195 8.18 1 93.38 89 MET A N 1
ATOM 746 C CA . MET A 1 89 ? 4.75 10.359 7.477 1 93.38 89 MET A CA 1
ATOM 747 C C . MET A 1 89 ? 3.686 9.43 8.047 1 93.38 89 MET A C 1
ATOM 749 O O . MET A 1 89 ? 2.525 9.812 8.188 1 93.38 89 MET A O 1
ATOM 753 N N . LEU A 1 90 ? 4.133 8.234 8.398 1 91.75 90 LEU A N 1
ATOM 754 C CA . LEU A 1 90 ? 3.193 7.297 9 1 91.75 90 LEU A CA 1
ATOM 755 C C . LEU A 1 90 ? 2.73 7.785 10.367 1 91.75 90 LEU A C 1
ATOM 757 O O . LEU A 1 90 ? 1.566 7.609 10.734 1 91.75 90 LEU A O 1
ATOM 761 N N . ASP A 1 91 ? 3.646 8.375 11.141 1 93.62 91 ASP A N 1
ATOM 762 C CA . ASP A 1 91 ? 3.287 8.969 12.422 1 93.62 91 ASP A CA 1
ATOM 763 C C . ASP A 1 91 ? 2.264 10.086 12.25 1 93.62 91 ASP A C 1
ATOM 765 O O . ASP A 1 91 ? 1.346 10.227 13.055 1 93.62 91 ASP A O 1
ATOM 769 N N . ILE A 1 92 ? 2.479 10.836 11.219 1 95.81 92 ILE A N 1
ATOM 770 C CA . ILE A 1 92 ? 1.56 11.93 10.93 1 95.81 92 ILE A CA 1
ATOM 771 C C . ILE A 1 92 ? 0.183 11.375 10.578 1 95.81 92 ILE A C 1
ATOM 773 O O . ILE A 1 92 ? -0.84 11.891 11.023 1 95.81 92 ILE A O 1
ATOM 777 N N . ILE A 1 93 ? 0.144 10.344 9.812 1 93.75 93 ILE A N 1
ATOM 778 C CA . ILE A 1 93 ? -1.113 9.703 9.445 1 93.75 93 ILE A CA 1
ATOM 779 C C . ILE A 1 93 ? -1.824 9.211 10.703 1 93.75 93 ILE A C 1
ATOM 781 O O . ILE A 1 93 ? -3.029 9.414 10.867 1 93.75 93 ILE A O 1
ATOM 785 N N . ASP A 1 94 ? -1.066 8.594 11.594 1 91.88 94 ASP A N 1
ATOM 786 C CA . ASP A 1 94 ? -1.622 8.141 12.867 1 91.88 94 ASP A CA 1
ATOM 787 C C . ASP A 1 94 ? -2.199 9.312 13.664 1 91.88 94 ASP A C 1
ATOM 789 O O . ASP A 1 94 ? -3.285 9.203 14.234 1 91.88 94 ASP A O 1
ATOM 793 N N . TYR A 1 95 ? -1.431 10.32 13.727 1 95.5 95 TYR A N 1
ATOM 794 C CA . TYR A 1 95 ? -1.848 11.531 14.422 1 95.5 95 TYR A CA 1
ATOM 795 C C . TYR A 1 95 ? -3.168 12.055 13.867 1 95.5 95 TYR A C 1
ATOM 797 O O . TYR A 1 95 ? -4.086 12.375 14.625 1 95.5 95 TYR A O 1
ATOM 805 N N . PHE A 1 96 ? -3.305 12.102 12.547 1 94.75 96 PHE A N 1
ATOM 806 C CA . PHE A 1 96 ? -4.512 12.625 11.914 1 94.75 96 PHE A CA 1
ATOM 807 C C . PHE A 1 96 ? -5.695 11.703 12.164 1 94.75 96 PHE A C 1
ATOM 809 O O . PHE A 1 96 ? -6.832 12.164 12.297 1 94.75 96 PHE A O 1
ATOM 816 N N . LYS A 1 97 ? -5.422 10.453 12.172 1 91.31 97 LYS A N 1
ATOM 817 C CA . LYS A 1 97 ? -6.48 9.5 12.484 1 91.31 97 LYS A CA 1
ATOM 818 C C . LYS A 1 97 ? -7.078 9.758 13.859 1 91.31 97 LYS A C 1
ATOM 820 O O . LYS A 1 97 ? -8.289 9.633 14.055 1 91.31 97 LYS A O 1
ATOM 825 N N . GLN A 1 98 ? -6.258 10.094 14.766 1 91.75 98 GLN A N 1
ATOM 826 C CA . GLN A 1 98 ? -6.684 10.328 16.141 1 91.75 98 GLN A CA 1
ATOM 827 C C . GLN A 1 98 ? -7.227 11.75 16.312 1 91.75 98 GLN A C 1
ATOM 829 O O . GLN A 1 98 ? -7.902 12.047 17.297 1 91.75 98 GLN A O 1
ATOM 834 N N . ASN A 1 99 ? -6.887 12.633 15.422 1 93.56 99 ASN A N 1
ATOM 835 C CA . ASN A 1 99 ? -7.285 14.039 15.461 1 93.56 99 ASN A CA 1
ATOM 836 C C . ASN A 1 99 ? -7.887 14.492 14.133 1 93.56 99 ASN A C 1
ATOM 838 O O . ASN A 1 99 ? -7.281 15.297 13.422 1 93.56 99 ASN A O 1
ATOM 842 N N . PRO A 1 100 ? -9.078 14.031 13.82 1 92.81 100 PRO A N 1
ATOM 843 C CA . PRO A 1 100 ? -9.688 14.289 12.516 1 92.81 100 PRO A CA 1
ATOM 844 C C . PRO A 1 100 ? -9.859 15.773 12.227 1 92.81 100 PRO A C 1
ATOM 846 O O . PRO A 1 100 ? -9.805 16.203 11.07 1 92.81 100 PRO A O 1
ATOM 849 N N . ASP A 1 101 ? -10.062 16.578 13.219 1 94.38 101 ASP A N 1
ATOM 850 C CA . ASP A 1 101 ? -10.172 18.016 13.023 1 94.38 101 ASP A CA 1
ATOM 851 C C . ASP A 1 101 ? -8.891 18.578 12.406 1 94.38 101 ASP A C 1
ATOM 853 O O . ASP A 1 101 ? -8.953 19.438 11.516 1 94.38 101 ASP A O 1
ATOM 857 N N . MET A 1 102 ? -7.801 18.141 12.891 1 95.38 102 MET A N 1
ATOM 858 C CA . MET A 1 102 ? -6.523 18.594 12.359 1 95.38 102 MET A CA 1
ATOM 859 C C . MET A 1 102 ? -6.344 18.156 10.906 1 95.38 102 MET A C 1
ATOM 861 O O . MET A 1 102 ? -5.812 18.906 10.086 1 95.38 102 MET A O 1
ATOM 865 N N . GLU A 1 103 ? -6.734 16.922 10.609 1 95.69 103 GLU A N 1
ATOM 866 C CA . GLU A 1 103 ? -6.719 16.453 9.227 1 95.69 103 GLU A CA 1
ATOM 867 C C . GLU A 1 103 ? -7.488 17.406 8.312 1 95.69 103 GLU A C 1
ATOM 869 O O . GLU A 1 103 ? -6.984 17.797 7.258 1 95.69 103 GLU A O 1
ATOM 874 N N . GLU A 1 104 ? -8.68 17.719 8.766 1 95.06 104 GLU A N 1
ATOM 875 C CA . GLU A 1 104 ? -9.547 18.594 7.98 1 95.06 104 GLU A CA 1
ATOM 876 C C . GLU A 1 104 ? -8.914 19.969 7.77 1 95.06 104 GLU A C 1
ATOM 878 O O . GLU A 1 104 ? -9.031 20.547 6.688 1 95.06 104 GLU A O 1
ATOM 883 N N . MET A 1 105 ? -8.305 20.516 8.766 1 94.75 105 MET A N 1
ATOM 884 C CA . MET A 1 105 ? -7.703 21.844 8.703 1 94.75 105 MET A CA 1
ATOM 885 C C . MET A 1 105 ? -6.508 21.844 7.754 1 94.75 105 MET A C 1
ATOM 887 O O . MET A 1 105 ? -6.352 22.766 6.953 1 94.75 105 MET A O 1
ATOM 891 N N . ILE A 1 106 ? -5.742 20.812 7.793 1 96.75 106 ILE A N 1
ATOM 892 C CA . ILE A 1 106 ? -4.57 20.734 6.926 1 96.75 106 ILE A CA 1
ATOM 893 C C . ILE A 1 106 ? -5.012 20.547 5.477 1 96.75 106 ILE A C 1
ATOM 895 O O . ILE A 1 106 ? -4.398 21.078 4.555 1 96.75 106 ILE A O 1
ATOM 899 N N . TYR A 1 107 ? -6.023 19.734 5.297 1 96.25 107 TYR A N 1
ATOM 900 C CA . TYR A 1 107 ? -6.59 19.594 3.961 1 96.25 107 TYR A CA 1
ATOM 901 C C . TYR A 1 107 ? -7.047 20.938 3.414 1 96.25 107 TYR A C 1
ATOM 903 O O . TYR A 1 107 ? -6.781 21.266 2.254 1 96.25 107 TYR A O 1
ATOM 911 N N . SER A 1 108 ? -7.777 21.703 4.297 1 95.19 108 SER A N 1
ATOM 912 C CA . SER A 1 108 ? -8.242 23.016 3.9 1 95.19 108 SER A CA 1
ATOM 913 C C . SER A 1 108 ? -7.074 23.938 3.551 1 95.19 108 SER A C 1
ATOM 915 O O . SER A 1 108 ? -7.133 24.688 2.572 1 95.19 108 SER A O 1
ATOM 917 N N . LEU A 1 109 ? -6.055 23.922 4.344 1 95.75 109 LEU A N 1
ATOM 918 C CA . LEU A 1 109 ? -4.852 24.719 4.09 1 95.75 109 LEU A CA 1
ATOM 919 C C . LEU A 1 109 ? -4.266 24.391 2.721 1 95.75 109 LEU A C 1
ATOM 921 O O . LEU A 1 109 ? -3.895 25.297 1.969 1 95.75 109 LEU A O 1
ATOM 925 N N . ALA A 1 110 ? -4.223 23.078 2.404 1 94.88 110 ALA A N 1
ATOM 926 C CA . ALA A 1 110 ? -3.654 22.609 1.146 1 94.88 110 ALA A CA 1
ATOM 927 C C . ALA A 1 110 ? -4.453 23.125 -0.047 1 94.88 110 ALA A C 1
ATOM 929 O O . ALA A 1 110 ? -3.92 23.234 -1.154 1 94.88 110 ALA A O 1
ATOM 930 N N . GLN A 1 111 ? -5.727 23.406 0.208 1 93.69 111 GLN A N 1
ATOM 931 C CA . GLN A 1 111 ? -6.621 23.812 -0.875 1 93.69 111 GLN A CA 1
ATOM 932 C C . GLN A 1 111 ? -6.609 25.328 -1.065 1 93.69 111 GLN A C 1
ATOM 934 O O . GLN A 1 111 ? -7.184 25.844 -2.029 1 93.69 111 GLN A O 1
ATOM 939 N N . LEU A 1 112 ? -5.992 26.047 -0.248 1 92.75 112 LEU A N 1
ATOM 940 C CA . LEU A 1 112 ? -5.969 27.5 -0.318 1 92.75 112 LEU A CA 1
ATOM 941 C C . LEU A 1 112 ? -5.094 27.969 -1.472 1 92.75 112 LEU A C 1
ATOM 943 O O . LEU A 1 112 ? -4.148 27.281 -1.864 1 92.75 112 LEU A O 1
ATOM 947 N N . PRO A 1 113 ? -5.512 29.188 -2.049 1 91.5 113 PRO A N 1
ATOM 948 C CA . PRO A 1 113 ? -4.613 29.812 -3.029 1 91.5 113 PRO A CA 1
ATOM 949 C C . PRO A 1 113 ? -3.203 30.016 -2.482 1 91.5 113 PRO A C 1
ATOM 951 O O . PRO A 1 113 ? -3.037 30.328 -1.297 1 91.5 113 PRO A O 1
ATOM 954 N N . ALA A 1 114 ? -2.236 30 -3.346 1 91.94 114 ALA A N 1
ATOM 955 C CA . ALA A 1 114 ? -0.818 29.969 -3 1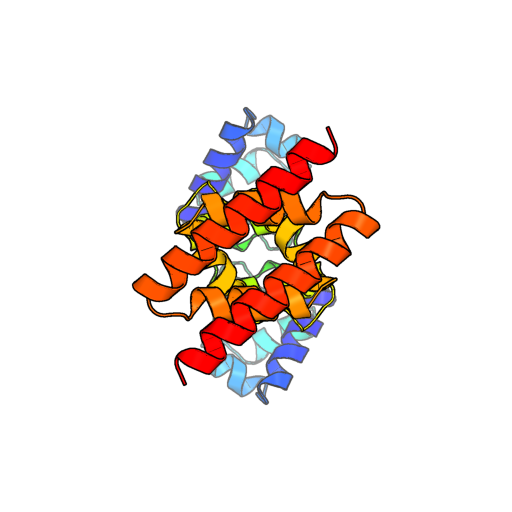 91.94 114 ALA A CA 1
ATOM 956 C C . ALA A 1 114 ? -0.441 31.141 -2.1 1 91.94 114 ALA A C 1
ATOM 958 O O . ALA A 1 114 ? 0.249 30.969 -1.094 1 91.94 114 ALA A O 1
ATOM 959 N N . LYS A 1 115 ? -0.859 32.312 -2.48 1 91.44 115 LYS A N 1
ATOM 960 C CA . LYS A 1 115 ? -0.469 33.5 -1.72 1 91.44 115 LYS A CA 1
ATOM 961 C C . LYS A 1 115 ? -0.985 33.438 -0.286 1 91.44 115 LYS A C 1
ATOM 963 O O . LYS A 1 115 ? -0.231 33.656 0.663 1 91.44 115 LYS A O 1
ATOM 968 N N . LYS A 1 116 ? -2.246 33.094 -0.11 1 90.75 116 LYS A N 1
ATOM 969 C CA . LYS A 1 116 ? -2.844 32.969 1.215 1 90.75 116 LYS A CA 1
ATOM 970 C C . LYS A 1 116 ? -2.229 31.781 1.974 1 90.75 116 LYS A C 1
ATOM 972 O O . LYS A 1 116 ? -1.959 31.891 3.172 1 90.75 116 LYS A O 1
ATOM 977 N N . ARG A 1 117 ? -1.959 30.734 1.299 1 94.56 117 ARG A N 1
ATOM 978 C CA . ARG A 1 117 ? -1.417 29.516 1.896 1 94.56 117 ARG A CA 1
ATOM 979 C C . ARG A 1 117 ? -0.029 29.766 2.479 1 94.56 117 ARG A C 1
ATOM 981 O O . ARG A 1 117 ? 0.252 29.375 3.613 1 94.56 117 ARG A O 1
ATOM 988 N N . LYS A 1 118 ? 0.755 30.453 1.708 1 94.69 118 LYS A N 1
ATOM 989 C CA . LYS A 1 118 ? 2.129 30.703 2.137 1 94.69 118 LYS A CA 1
ATOM 990 C C . LYS A 1 118 ? 2.168 31.578 3.383 1 94.69 118 LYS A C 1
ATOM 992 O O . LYS A 1 118 ? 3.016 31.391 4.258 1 94.69 118 LYS A O 1
ATOM 997 N N . HIS A 1 119 ? 1.258 32.5 3.461 1 93.25 119 HIS A N 1
ATOM 998 C CA . HIS A 1 119 ? 1.168 33.375 4.637 1 93.25 119 HIS A CA 1
ATOM 999 C C . HIS A 1 119 ? 0.831 32.562 5.887 1 93.25 119 HIS A C 1
ATOM 1001 O O . HIS A 1 119 ? 1.501 32.688 6.91 1 93.25 119 HIS A O 1
ATOM 1007 N N . LEU A 1 120 ? -0.15 31.688 5.758 1 94.31 120 LEU A N 1
ATOM 1008 C CA . LEU A 1 120 ? -0.581 30.859 6.879 1 94.31 120 LEU A CA 1
ATOM 1009 C C . LEU A 1 120 ? 0.513 29.875 7.277 1 94.31 120 LEU A C 1
ATOM 1011 O O . LEU A 1 120 ? 0.729 29.625 8.469 1 94.31 120 LEU A O 1
ATOM 1015 N N . GLU A 1 121 ? 1.159 29.281 6.293 1 96.06 121 GLU A N 1
ATOM 1016 C CA . GLU A 1 121 ? 2.25 28.344 6.562 1 96.06 121 GLU A CA 1
ATOM 1017 C C . GLU A 1 121 ? 3.33 28.984 7.426 1 96.06 121 GLU A C 1
ATOM 1019 O O . GLU A 1 121 ? 3.822 28.375 8.375 1 96.06 121 GLU A O 1
ATOM 1024 N N . THR A 1 122 ? 3.682 30.188 7.059 1 95.88 122 THR A N 1
ATOM 1025 C CA . THR A 1 122 ? 4.715 30.906 7.805 1 95.88 122 THR A CA 1
ATOM 1026 C C . THR A 1 122 ? 4.293 31.094 9.258 1 95.88 122 THR A C 1
ATOM 1028 O O . THR A 1 122 ? 5.094 30.906 10.172 1 95.88 122 THR A O 1
ATOM 1031 N N . ILE A 1 123 ? 3.043 31.422 9.461 1 94.56 123 ILE A N 1
ATOM 1032 C CA . ILE A 1 123 ? 2.514 31.656 10.805 1 94.56 123 ILE A CA 1
ATOM 1033 C C . ILE A 1 123 ? 2.531 30.344 11.602 1 94.56 123 ILE A C 1
ATOM 1035 O O . ILE A 1 123 ? 2.988 30.328 12.742 1 94.56 123 ILE A O 1
ATOM 1039 N N . ILE A 1 124 ? 2.111 29.297 11.016 1 95.25 124 ILE A N 1
ATOM 1040 C CA . ILE A 1 124 ? 2.002 28 11.672 1 95.25 124 ILE A CA 1
ATOM 1041 C C . ILE A 1 124 ? 3.393 27.484 12.039 1 95.25 124 ILE A C 1
ATOM 1043 O O . ILE A 1 124 ? 3.607 27 13.156 1 95.25 124 ILE A O 1
ATOM 1047 N N . ILE A 1 125 ? 4.297 27.609 11.141 1 95.38 125 ILE A N 1
ATOM 1048 C CA . ILE A 1 125 ? 5.664 27.156 11.367 1 95.38 125 ILE A CA 1
ATOM 1049 C C . ILE A 1 125 ? 6.27 27.906 12.547 1 95.38 125 ILE A C 1
ATOM 1051 O O . ILE A 1 125 ? 6.859 27.297 13.445 1 95.38 125 ILE A O 1
ATOM 1055 N N . THR A 1 126 ? 6.051 29.188 12.523 1 94.5 126 THR A N 1
ATOM 1056 C CA . THR A 1 126 ? 6.586 30.016 13.602 1 94.5 126 THR A CA 1
ATOM 1057 C C . THR A 1 126 ? 5.969 29.625 14.938 1 94.5 126 THR A C 1
ATOM 1059 O O . THR A 1 126 ? 6.672 29.531 15.945 1 94.5 126 THR A O 1
ATOM 1062 N N . LEU A 1 127 ? 4.637 29.406 14.992 1 92 127 LEU A N 1
ATOM 1063 C CA . LEU A 1 127 ? 3.92 29.016 16.203 1 92 127 LEU A CA 1
ATOM 1064 C C . LEU A 1 127 ? 4.465 27.719 16.766 1 92 127 LEU A C 1
ATOM 1066 O O . LEU A 1 127 ? 4.75 27.625 17.969 1 92 127 LEU A O 1
ATOM 1070 N N . ILE A 1 128 ? 4.695 26.734 15.984 1 93.56 128 ILE A N 1
ATOM 1071 C CA . ILE A 1 128 ? 5.121 25.406 16.422 1 93.56 128 ILE A CA 1
ATOM 1072 C C . ILE A 1 128 ? 6.574 25.453 16.891 1 93.56 128 ILE A C 1
ATOM 1074 O O . ILE A 1 128 ? 6.93 24.844 17.891 1 93.56 128 ILE A O 1
ATOM 1078 N N . GLN A 1 129 ? 7.367 26.172 16.203 1 90.81 129 GLN A N 1
ATOM 1079 C CA . GLN A 1 129 ? 8.773 26.297 16.578 1 90.81 129 GLN A CA 1
ATOM 1080 C C . GLN A 1 129 ? 8.914 26.969 17.938 1 90.81 129 GLN A C 1
ATOM 1082 O O . GLN A 1 129 ? 9.742 26.562 18.766 1 90.81 129 GLN A O 1
ATOM 1087 N N . GLU A 1 130 ? 8.148 27.906 18.188 1 88.62 130 GLU A N 1
ATOM 1088 C CA . GLU A 1 130 ? 8.203 28.656 19.438 1 88.62 130 GLU A CA 1
ATOM 1089 C C . GLU A 1 130 ? 7.785 27.781 20.625 1 88.62 130 GLU A C 1
ATOM 1091 O O . GLU A 1 130 ? 8.375 27.844 21.703 1 88.62 130 GLU A O 1
ATOM 1096 N N . PHE A 1 131 ? 6.789 27 20.359 1 84.31 131 PHE A N 1
ATOM 1097 C CA . PHE A 1 131 ? 6.305 26.156 21.438 1 84.31 131 PHE A CA 1
ATOM 1098 C C . PHE A 1 131 ? 7.23 24.953 21.641 1 84.31 131 PHE A C 1
ATOM 1100 O O . PHE A 1 131 ? 7.328 24.422 22.734 1 84.31 131 PHE A O 1
ATOM 1107 N N . SER A 1 132 ? 7.785 24.375 20.547 1 78.56 132 SER A N 1
ATOM 1108 C CA . SER A 1 132 ? 8.719 23.266 20.641 1 78.56 132 SER A CA 1
ATOM 1109 C C . SER A 1 132 ? 10.008 23.672 21.344 1 78.56 132 SER A C 1
ATOM 1111 O O . SER A 1 132 ? 10.578 22.891 22.109 1 78.56 132 SER A O 1
ATOM 1113 N N . ASP A 1 133 ? 10.5 24.812 21.125 1 72.06 133 ASP A N 1
ATOM 1114 C CA . ASP A 1 133 ? 11.711 25.344 21.75 1 72.06 133 ASP A CA 1
ATOM 1115 C C . ASP A 1 133 ? 11.477 25.672 23.219 1 72.06 133 ASP A C 1
ATOM 1117 O O . ASP A 1 133 ? 12.398 25.594 24.031 1 72.06 133 ASP A O 1
ATOM 1121 N N . ALA A 1 134 ? 10.211 25.906 23.484 1 63.88 134 ALA A N 1
ATOM 1122 C CA . ALA A 1 134 ? 9.891 26.25 24.875 1 63.88 134 ALA A CA 1
ATOM 1123 C C . ALA A 1 134 ? 9.836 25 25.75 1 63.88 134 ALA A C 1
ATOM 1125 O O . ALA A 1 134 ? 9.828 25.109 26.984 1 63.88 134 ALA A O 1
ATOM 1126 N N . VAL A 1 135 ? 9.602 23.906 25.203 1 59.03 135 VAL A N 1
ATOM 1127 C CA . VAL A 1 135 ? 9.547 22.672 25.984 1 59.03 135 VAL A CA 1
ATOM 1128 C C . VAL A 1 135 ? 10.953 22.109 26.156 1 59.03 135 VAL A C 1
ATOM 1130 O O . VAL A 1 135 ? 11.172 21.203 26.969 1 59.03 135 VAL A O 1
ATOM 1133 N N . LYS A 1 136 ? 11.891 22.562 25.266 1 51.19 136 LYS A N 1
ATOM 1134 C CA . LYS A 1 136 ? 13.258 22.219 25.625 1 51.19 136 LYS A CA 1
ATOM 1135 C C . LYS A 1 136 ? 13.742 23.031 26.812 1 51.19 136 LYS A C 1
ATOM 1137 O O . LYS A 1 136 ? 13.391 24.203 26.953 1 51.19 136 LYS A O 1
ATOM 1142 N N . MET B 1 1 ? 7.516 -12.375 -18.562 1 55.62 1 MET B N 1
ATOM 1143 C CA . MET B 1 1 ? 7.594 -12.367 -17.094 1 55.62 1 MET B CA 1
ATOM 1144 C C . MET B 1 1 ? 9.031 -12.18 -16.625 1 55.62 1 MET B C 1
ATOM 1146 O O . MET B 1 1 ? 9.391 -12.602 -15.531 1 55.62 1 MET B O 1
ATOM 1150 N N . ARG B 1 2 ? 9.906 -11.82 -17.531 1 60.22 2 ARG B N 1
ATOM 1151 C CA . ARG B 1 2 ? 11.312 -11.477 -17.344 1 60.22 2 ARG B CA 1
ATOM 1152 C C . ARG B 1 2 ? 11.477 -10.453 -16.219 1 60.22 2 ARG B C 1
ATOM 1154 O O . ARG B 1 2 ? 12.414 -10.539 -15.422 1 60.22 2 ARG B O 1
ATOM 1161 N N . LYS B 1 3 ? 10.367 -9.828 -16.016 1 83.31 3 LYS B N 1
ATOM 1162 C CA . LYS B 1 3 ? 10.484 -8.742 -15.047 1 83.31 3 LYS B CA 1
ATOM 1163 C C . LYS B 1 3 ? 10.484 -9.273 -13.617 1 83.31 3 LYS B C 1
ATOM 1165 O O . LYS B 1 3 ? 11.266 -8.812 -12.773 1 83.31 3 LYS B O 1
ATOM 1170 N N . LEU B 1 4 ? 9.898 -10.461 -13.461 1 93.31 4 LEU B N 1
ATOM 1171 C CA . LEU B 1 4 ? 9.844 -11.047 -12.125 1 93.31 4 LEU B CA 1
ATOM 1172 C C . LEU B 1 4 ? 11.18 -11.688 -11.758 1 93.31 4 LEU B C 1
ATOM 1174 O O . LEU B 1 4 ? 11.711 -11.453 -10.672 1 93.31 4 LEU B O 1
ATOM 1178 N N . GLY B 1 5 ? 11.688 -12.438 -12.672 1 95.56 5 GLY B N 1
ATOM 1179 C CA . GLY B 1 5 ? 12.969 -13.078 -12.438 1 95.56 5 GLY B CA 1
ATOM 1180 C C . GLY B 1 5 ? 14.078 -12.086 -12.117 1 95.56 5 GLY B C 1
ATOM 1181 O O . GLY B 1 5 ? 14.859 -12.297 -11.188 1 95.56 5 GLY B O 1
ATOM 1182 N N . GLU B 1 6 ? 14.148 -11.062 -12.93 1 95.19 6 GLU B N 1
ATOM 1183 C CA . GLU B 1 6 ? 15.141 -10.016 -12.719 1 95.19 6 GLU B CA 1
ATOM 1184 C C . GLU B 1 6 ? 14.984 -9.367 -11.352 1 95.19 6 GLU B C 1
ATOM 1186 O O . GLU B 1 6 ? 15.969 -9.062 -10.68 1 95.19 6 GLU B O 1
ATOM 1191 N N . LYS B 1 7 ? 13.789 -9.188 -10.938 1 95.12 7 LYS B N 1
ATOM 1192 C CA . LYS B 1 7 ? 13.5 -8.586 -9.641 1 95.12 7 LYS B CA 1
ATOM 1193 C C . LYS B 1 7 ? 13.93 -9.508 -8.5 1 95.12 7 LYS B C 1
ATOM 1195 O O . LYS B 1 7 ? 14.516 -9.047 -7.512 1 95.12 7 LYS B O 1
ATOM 1200 N N . LEU B 1 8 ? 13.664 -10.719 -8.641 1 97.06 8 LEU B N 1
ATOM 1201 C CA . LEU B 1 8 ? 14.055 -11.695 -7.629 1 97.06 8 LEU B CA 1
ATOM 1202 C C . LEU B 1 8 ? 15.57 -11.734 -7.469 1 97.06 8 LEU B C 1
ATOM 1204 O O . LEU B 1 8 ? 16.078 -11.75 -6.348 1 97.06 8 LEU B O 1
ATOM 1208 N N . LYS B 1 9 ? 16.188 -11.727 -8.609 1 96.81 9 LYS B N 1
ATOM 1209 C CA . LYS B 1 9 ? 17.656 -11.719 -8.586 1 96.81 9 LYS B CA 1
ATOM 1210 C C . LYS B 1 9 ? 18.188 -10.453 -7.91 1 96.81 9 LYS B C 1
ATOM 1212 O O . LYS B 1 9 ? 19.094 -10.531 -7.09 1 96.81 9 LYS B O 1
ATOM 1217 N N . TYR B 1 10 ? 17.688 -9.43 -8.32 1 96.69 10 TYR B N 1
ATOM 1218 C CA . TYR B 1 10 ? 18.078 -8.141 -7.754 1 96.69 10 TYR B CA 1
ATOM 1219 C C . TYR B 1 10 ? 17.938 -8.148 -6.234 1 96.69 10 TYR B C 1
ATOM 1221 O O . TYR B 1 10 ? 18.875 -7.77 -5.52 1 96.69 10 TYR B O 1
ATOM 1229 N N . LEU B 1 11 ? 16.797 -8.539 -5.668 1 96.88 11 LEU B N 1
ATOM 1230 C CA . LEU B 1 11 ? 16.547 -8.555 -4.23 1 96.88 11 LEU B CA 1
ATOM 1231 C C . LEU B 1 11 ? 17.484 -9.523 -3.518 1 96.88 11 LEU B C 1
ATOM 1233 O O . LEU B 1 11 ? 17.984 -9.219 -2.432 1 96.88 11 LEU B O 1
ATOM 1237 N N . ARG B 1 12 ? 17.609 -10.672 -4.148 1 98 12 ARG B N 1
ATOM 1238 C CA . ARG B 1 12 ? 18.547 -11.625 -3.562 1 98 12 ARG B CA 1
ATOM 1239 C C . ARG B 1 12 ? 19.922 -11.008 -3.4 1 98 12 ARG B C 1
ATOM 1241 O O . ARG B 1 12 ? 20.547 -11.133 -2.344 1 98 12 ARG B O 1
ATOM 1248 N N . LYS B 1 13 ? 20.344 -10.336 -4.43 1 97.88 13 LYS B N 1
ATOM 1249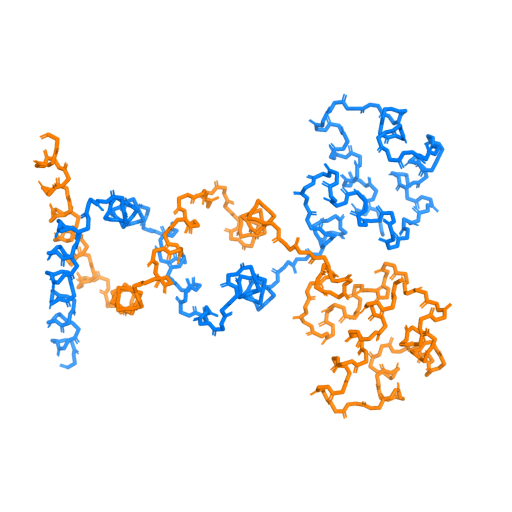 C CA . LYS B 1 13 ? 21.672 -9.727 -4.422 1 97.88 13 LYS B CA 1
ATOM 1250 C C . LYS B 1 13 ? 21.75 -8.586 -3.416 1 97.88 13 LYS B C 1
ATOM 1252 O O . LYS B 1 13 ? 22.797 -8.352 -2.807 1 97.88 13 LYS B O 1
ATOM 1257 N N . GLN B 1 14 ? 20.75 -7.926 -3.289 1 96.31 14 GLN B N 1
ATOM 1258 C CA . GLN B 1 14 ? 20.703 -6.852 -2.307 1 96.31 14 GLN B CA 1
ATOM 1259 C C . GLN B 1 14 ? 20.922 -7.383 -0.895 1 96.31 14 GLN B C 1
ATOM 1261 O O . GLN B 1 14 ? 21.438 -6.676 -0.032 1 96.31 14 GLN B O 1
ATOM 1266 N N . HIS B 1 15 ? 20.516 -8.555 -0.633 1 96.94 15 HIS B N 1
ATOM 1267 C CA . HIS B 1 15 ? 20.703 -9.188 0.667 1 96.94 15 HIS B CA 1
ATOM 1268 C C . HIS B 1 15 ? 22.047 -9.93 0.728 1 96.94 15 HIS B C 1
ATOM 1270 O O . HIS B 1 15 ? 22.344 -10.586 1.726 1 96.94 15 HIS B O 1
ATOM 1276 N N . ASN B 1 16 ? 22.688 -9.906 -0.37 1 98.06 16 ASN B N 1
ATOM 1277 C CA . ASN B 1 16 ? 23.984 -10.555 -0.496 1 98.06 16 ASN B CA 1
ATOM 1278 C C . ASN B 1 16 ? 23.875 -12.07 -0.33 1 98.06 16 ASN B C 1
ATOM 1280 O O . ASN B 1 16 ? 24.703 -12.68 0.359 1 98.06 16 ASN B O 1
ATOM 1284 N N . TRP B 1 17 ? 22.891 -12.594 -0.818 1 98.38 17 TRP B N 1
ATOM 1285 C CA . TRP B 1 17 ? 22.688 -14.039 -0.749 1 98.38 17 TRP B CA 1
ATOM 1286 C C . TRP B 1 17 ? 23.078 -14.703 -2.066 1 98.38 17 TRP B C 1
ATOM 1288 O O . TRP B 1 17 ? 22.859 -14.133 -3.141 1 98.38 17 TRP B O 1
ATOM 1298 N N . THR B 1 18 ? 23.531 -15.883 -2.006 1 98.31 18 THR B N 1
ATOM 1299 C CA . THR B 1 18 ? 23.641 -16.766 -3.16 1 98.31 18 THR B CA 1
ATOM 1300 C C . THR B 1 18 ? 22.297 -17.469 -3.424 1 98.31 18 THR B C 1
ATOM 1302 O O . THR B 1 18 ? 21.375 -17.375 -2.611 1 98.31 18 THR B O 1
ATOM 1305 N N . GLN B 1 19 ? 22.297 -18.016 -4.586 1 98.31 19 GLN B N 1
ATOM 1306 C CA . GLN B 1 19 ? 21.094 -18.797 -4.867 1 98.31 19 GLN B CA 1
ATOM 1307 C C . GLN B 1 19 ? 20.906 -19.922 -3.854 1 98.31 19 GLN B C 1
ATOM 1309 O O . GLN B 1 19 ? 19.781 -20.219 -3.453 1 98.31 19 GLN B O 1
ATOM 1314 N N . GLU B 1 20 ? 21.984 -20.5 -3.398 1 98.38 20 GLU B N 1
ATOM 1315 C CA . GLU B 1 20 ? 21.953 -21.562 -2.408 1 98.38 20 GLU B CA 1
ATOM 1316 C C . GLU B 1 20 ? 21.438 -21.062 -1.064 1 98.38 20 GLU B C 1
ATOM 1318 O O . GLU B 1 20 ? 20.625 -21.734 -0.418 1 98.38 20 GLU B O 1
ATOM 1323 N N . GLN B 1 21 ? 21.891 -19.953 -0.702 1 98.44 21 GLN B N 1
ATOM 1324 C CA . GLN B 1 21 ? 21.453 -19.375 0.563 1 98.44 21 GLN B CA 1
ATOM 1325 C C . GLN B 1 21 ? 19.969 -19.031 0.533 1 98.44 21 GLN B C 1
ATOM 1327 O O . GLN B 1 21 ? 19.25 -19.297 1.494 1 98.44 21 GLN B O 1
ATOM 1332 N N . LEU B 1 22 ? 19.531 -18.453 -0.543 1 98.5 22 LEU B N 1
ATOM 1333 C CA . LEU B 1 22 ? 18.125 -18.156 -0.689 1 98.5 22 LEU B CA 1
ATOM 1334 C C . LEU B 1 22 ? 17.281 -19.422 -0.633 1 98.5 22 LEU B C 1
ATOM 1336 O O . LEU B 1 22 ? 16.219 -19.453 -0.008 1 98.5 22 LEU B O 1
ATOM 1340 N N . ALA B 1 23 ? 17.734 -20.406 -1.306 1 98.38 23 ALA B N 1
ATOM 1341 C CA . ALA B 1 23 ? 17.047 -21.703 -1.307 1 98.38 23 ALA B CA 1
ATOM 1342 C C . ALA B 1 23 ? 16.906 -22.234 0.112 1 98.38 23 ALA B C 1
ATOM 1344 O O . ALA B 1 23 ?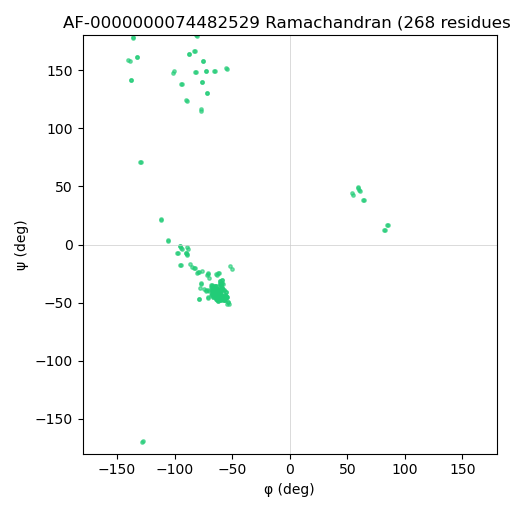 15.859 -22.797 0.462 1 98.38 23 ALA B O 1
ATOM 1345 N N . GLN B 1 24 ? 17.891 -22.062 0.902 1 98.19 24 GLN B N 1
ATOM 1346 C CA . GLN B 1 24 ? 17.875 -22.5 2.295 1 98.19 24 GLN B CA 1
ATOM 1347 C C . GLN B 1 24 ? 16.844 -21.703 3.104 1 98.19 24 GLN B C 1
ATOM 1349 O O . GLN B 1 24 ? 16.094 -22.281 3.898 1 98.19 24 GLN B O 1
ATOM 1354 N N . HIS B 1 25 ? 16.812 -20.422 2.875 1 97.38 25 HIS B N 1
ATOM 1355 C CA . HIS B 1 25 ? 15.852 -19.578 3.578 1 97.38 25 HIS B CA 1
ATOM 1356 C C . HIS B 1 25 ? 14.414 -20 3.275 1 97.38 25 HIS B C 1
ATOM 1358 O O . HIS B 1 25 ? 13.539 -19.891 4.137 1 97.38 25 HIS B O 1
ATOM 1364 N N . LEU B 1 26 ? 14.234 -20.453 2.039 1 97.31 26 LEU B 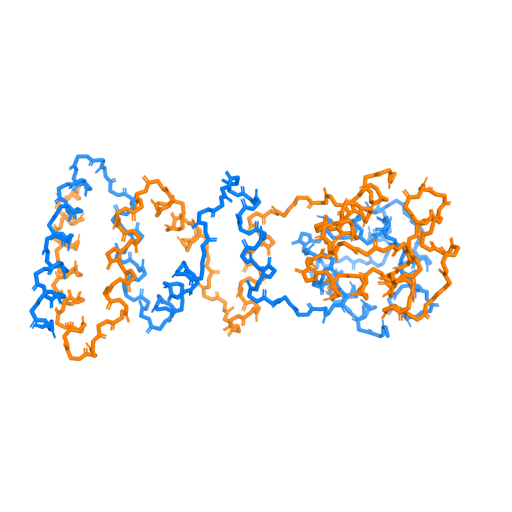N 1
ATOM 1365 C CA . LEU B 1 26 ? 12.883 -20.766 1.588 1 97.31 26 LEU B CA 1
ATOM 1366 C C . LEU B 1 26 ? 12.602 -22.266 1.702 1 97.31 26 LEU B C 1
ATOM 1368 O O . LEU B 1 26 ? 11.477 -22.703 1.469 1 97.31 26 LEU B O 1
ATOM 1372 N N . ASN B 1 27 ? 13.57 -23.016 2.016 1 97.5 27 ASN B N 1
ATOM 1373 C CA . ASN B 1 27 ? 13.492 -24.469 2.125 1 97.5 27 ASN B CA 1
ATOM 1374 C C . ASN B 1 27 ? 13.062 -25.109 0.806 1 97.5 27 ASN B C 1
ATOM 1376 O O . ASN B 1 27 ? 12.109 -25.891 0.766 1 97.5 27 ASN B O 1
ATOM 1380 N N . ILE B 1 28 ? 13.719 -24.719 -0.27 1 97.12 28 ILE B N 1
ATOM 1381 C CA . ILE B 1 28 ? 13.508 -25.281 -1.599 1 97.12 28 ILE B CA 1
ATOM 1382 C C . ILE B 1 28 ? 14.852 -25.531 -2.279 1 97.12 28 ILE B C 1
ATOM 1384 O O . ILE B 1 28 ? 15.906 -25.297 -1.688 1 97.12 28 ILE B O 1
ATOM 1388 N N . SER B 1 29 ? 14.82 -26.031 -3.418 1 97.75 29 SER B N 1
ATOM 1389 C CA . SER B 1 29 ? 16.062 -26.359 -4.125 1 97.75 29 SER B CA 1
ATOM 1390 C C . SER B 1 29 ? 16.656 -25.141 -4.812 1 97.75 29 SER B C 1
ATOM 1392 O O . SER B 1 29 ? 15.914 -24.25 -5.258 1 97.75 29 SER B O 1
ATOM 1394 N N . ARG B 1 30 ? 17.969 -25.156 -4.891 1 97.88 30 ARG B N 1
ATOM 1395 C CA . ARG B 1 30 ? 18.672 -24.109 -5.633 1 97.88 30 ARG B CA 1
ATOM 1396 C C . ARG B 1 30 ? 18.203 -24.078 -7.09 1 97.88 30 ARG B C 1
ATOM 1398 O O . ARG B 1 30 ? 18.109 -23 -7.688 1 97.88 30 ARG B O 1
ATOM 1405 N N . SER B 1 31 ? 17.906 -25.172 -7.594 1 98.06 31 SER B N 1
ATOM 1406 C CA . SER B 1 31 ? 17.469 -25.266 -8.984 1 98.06 31 SER B CA 1
ATOM 1407 C C . SER B 1 31 ? 16.188 -24.484 -9.211 1 98.06 31 SER B C 1
ATOM 1409 O O . SER B 1 31 ? 16.016 -23.875 -10.266 1 98.06 31 SER B O 1
ATOM 1411 N N . GLN B 1 32 ? 15.273 -24.531 -8.312 1 97.31 32 GLN B N 1
ATOM 1412 C CA . GLN B 1 32 ? 14.023 -23.797 -8.414 1 97.31 32 GLN B CA 1
ATOM 1413 C C . GLN B 1 32 ? 14.281 -22.281 -8.461 1 97.31 32 GLN B C 1
ATOM 1415 O O . GLN B 1 32 ? 13.68 -21.578 -9.273 1 97.31 32 GLN B O 1
ATOM 1420 N N . ILE B 1 33 ? 15.188 -21.875 -7.629 1 97.75 33 ILE B N 1
ATOM 1421 C CA . ILE B 1 33 ? 15.555 -20.453 -7.605 1 97.75 33 ILE B CA 1
ATOM 1422 C C . ILE B 1 33 ? 16.125 -20.047 -8.961 1 97.75 33 ILE B C 1
ATOM 1424 O O . ILE B 1 33 ? 15.734 -19.016 -9.516 1 97.75 33 ILE B O 1
ATOM 1428 N N . SER B 1 34 ? 16.969 -20.844 -9.445 1 97.44 34 SER B N 1
ATOM 1429 C CA . SER B 1 34 ? 17.609 -20.578 -10.734 1 97.44 34 SER B CA 1
ATOM 1430 C C . SER B 1 34 ? 16.562 -20.469 -11.844 1 97.44 34 SER B C 1
ATOM 1432 O O . SER B 1 34 ? 16.625 -19.562 -12.672 1 97.44 34 SER B O 1
ATOM 1434 N N . LYS B 1 35 ? 15.648 -21.359 -11.836 1 97.19 35 LYS B N 1
ATOM 1435 C CA . LYS B 1 35 ? 14.602 -21.359 -12.852 1 97.19 35 LYS B CA 1
ATOM 1436 C C . LYS B 1 35 ? 13.742 -20.094 -12.758 1 97.19 35 LYS B C 1
ATOM 1438 O O . LYS B 1 35 ? 13.32 -19.547 -13.781 1 97.19 35 LYS B O 1
ATOM 1443 N N . TRP B 1 36 ? 13.422 -19.672 -11.562 1 96.5 36 TRP B N 1
ATOM 1444 C CA . TRP B 1 36 ? 12.648 -18.453 -11.375 1 96.5 36 TRP B CA 1
ATOM 1445 C C . TRP B 1 36 ? 13.422 -17.234 -11.867 1 96.5 36 TRP B C 1
ATOM 1447 O O . TRP B 1 36 ? 12.898 -16.438 -12.656 1 96.5 36 TRP B O 1
ATOM 1457 N N . GLU B 1 37 ? 14.664 -17.172 -11.508 1 96.81 37 GLU B N 1
ATOM 1458 C CA . GLU B 1 37 ? 15.469 -15.984 -11.797 1 96.81 37 GLU B CA 1
ATOM 1459 C C . GLU B 1 37 ? 15.789 -15.898 -13.289 1 96.81 37 GLU B C 1
ATOM 1461 O O . GLU B 1 37 ? 15.945 -14.805 -13.828 1 96.81 37 GLU B O 1
ATOM 1466 N N . ASN B 1 38 ? 15.797 -17.031 -13.93 1 95.06 38 ASN B N 1
ATOM 1467 C CA . ASN B 1 38 ? 16.109 -17.062 -15.352 1 95.06 38 ASN B CA 1
ATOM 1468 C C . ASN B 1 38 ? 14.844 -17 -16.203 1 95.06 38 ASN B C 1
ATOM 1470 O O . ASN B 1 38 ? 14.922 -16.984 -17.438 1 95.06 38 ASN B O 1
ATOM 1474 N N . GLY B 1 39 ? 13.773 -17 -15.633 1 93.19 39 GLY B N 1
ATOM 1475 C CA . GLY B 1 39 ? 12.516 -16.859 -16.344 1 93.19 39 GLY B CA 1
ATOM 1476 C C . GLY B 1 39 ? 12.016 -18.172 -16.938 1 93.19 39 GLY B C 1
ATOM 1477 O O . GLY B 1 39 ? 11.078 -18.172 -17.734 1 93.19 39 GLY B O 1
ATOM 1478 N N . GLU B 1 40 ? 12.578 -19.234 -16.562 1 93.81 40 GLU B N 1
ATOM 1479 C CA . GLU B 1 40 ? 12.195 -20.531 -17.094 1 93.81 40 GLU B CA 1
ATOM 1480 C C . GLU B 1 40 ? 10.891 -21.016 -16.469 1 93.81 40 GLU B C 1
ATOM 1482 O O . GLU B 1 40 ? 10.125 -21.75 -17.094 1 93.81 40 GLU B O 1
ATOM 1487 N N . LEU B 1 41 ? 10.695 -20.688 -15.266 1 92.62 41 LEU B N 1
ATOM 1488 C CA . LEU B 1 41 ? 9.516 -21.047 -14.5 1 92.62 41 LEU B CA 1
ATOM 1489 C C . LEU B 1 41 ? 9.016 -19.875 -13.664 1 92.62 41 LEU B C 1
ATOM 1491 O O . LEU B 1 41 ? 9.812 -19.141 -13.094 1 92.62 41 LEU B O 1
ATOM 1495 N N . LEU B 1 42 ? 7.719 -19.781 -13.602 1 93.38 42 LEU B N 1
ATOM 1496 C CA . LEU B 1 42 ? 7.156 -18.766 -12.711 1 93.38 42 LEU B CA 1
ATOM 1497 C C . LEU B 1 42 ? 6.828 -19.375 -11.352 1 93.38 42 LEU B C 1
ATOM 1499 O O . LEU B 1 42 ? 6.332 -20.5 -11.266 1 93.38 42 LEU B O 1
ATOM 1503 N N . PRO B 1 43 ? 7.164 -18.594 -10.336 1 94.19 43 PRO B N 1
ATOM 1504 C CA . PRO B 1 43 ? 6.738 -19.094 -9.023 1 94.19 43 PRO B CA 1
ATOM 1505 C C . PRO B 1 43 ? 5.219 -19.125 -8.875 1 94.19 43 PRO B C 1
ATOM 1507 O O . PRO B 1 43 ? 4.516 -18.328 -9.484 1 94.19 43 PRO B O 1
ATOM 1510 N N . ASP B 1 44 ? 4.773 -20.109 -8.07 1 91.12 44 ASP B N 1
ATOM 1511 C CA . ASP B 1 44 ? 3.348 -20.141 -7.766 1 91.12 44 ASP B CA 1
ATOM 1512 C C . ASP B 1 44 ? 3.004 -19.141 -6.656 1 91.12 44 ASP B C 1
ATOM 1514 O O . ASP B 1 44 ? 3.887 -18.453 -6.133 1 91.12 44 ASP B O 1
ATOM 1518 N N . VAL B 1 45 ? 1.761 -19.094 -6.332 1 90.81 45 VAL B N 1
ATOM 1519 C CA . VAL B 1 45 ? 1.258 -18.094 -5.406 1 90.81 45 VAL B CA 1
ATOM 1520 C C . VAL B 1 45 ? 1.886 -18.297 -4.031 1 90.81 45 VAL B C 1
ATOM 1522 O O . VAL B 1 45 ? 2.232 -17.328 -3.352 1 90.81 45 VAL B O 1
ATOM 1525 N N . GLN B 1 46 ? 2.035 -19.484 -3.619 1 91.75 46 GLN B N 1
ATOM 1526 C CA . GLN B 1 46 ? 2.613 -19.781 -2.312 1 91.75 46 GLN B CA 1
ATOM 1527 C C . GLN B 1 46 ? 4.074 -19.344 -2.252 1 91.75 46 GLN B C 1
ATOM 1529 O O . GLN B 1 46 ? 4.52 -18.766 -1.255 1 91.75 46 GLN B O 1
ATOM 1534 N N . SER B 1 47 ? 4.758 -19.641 -3.287 1 95.06 47 SER B N 1
ATOM 1535 C CA . SER B 1 47 ? 6.156 -19.234 -3.367 1 95.06 47 SER B CA 1
ATOM 1536 C C . SER B 1 47 ? 6.293 -17.719 -3.367 1 95.06 47 SER B C 1
ATOM 1538 O O . SER B 1 47 ? 7.188 -17.172 -2.725 1 95.06 47 SER B O 1
ATOM 1540 N N . LEU B 1 48 ? 5.391 -17.094 -4.078 1 95.25 48 LEU B N 1
ATOM 1541 C CA . LEU B 1 48 ? 5.414 -15.641 -4.133 1 95.25 48 LEU B CA 1
ATOM 1542 C C . LEU B 1 48 ? 5.168 -15.039 -2.756 1 95.25 48 LEU B C 1
ATOM 1544 O O . LEU B 1 48 ? 5.781 -14.039 -2.391 1 95.25 48 LEU B O 1
ATOM 1548 N N . GLU B 1 49 ? 4.234 -15.625 -2.057 1 94.19 49 GLU B N 1
ATOM 1549 C CA . GLU B 1 49 ? 3.955 -15.141 -0.707 1 94.19 49 GLU B CA 1
ATOM 1550 C C . GLU B 1 49 ? 5.18 -15.289 0.193 1 94.19 49 GLU B C 1
ATOM 1552 O O . GLU B 1 49 ? 5.504 -14.375 0.959 1 94.19 49 GLU B O 1
ATOM 1557 N N . LYS B 1 50 ? 5.859 -16.406 0.106 1 96.31 50 LYS B N 1
ATOM 1558 C CA . LYS B 1 50 ? 7.066 -16.625 0.896 1 96.31 50 LYS B CA 1
ATOM 1559 C C . LYS B 1 50 ? 8.148 -15.617 0.546 1 96.31 50 LYS B C 1
ATOM 1561 O O . LYS B 1 50 ? 8.82 -15.086 1.434 1 96.31 50 LYS B O 1
ATOM 1566 N N . LEU B 1 51 ? 8.289 -15.422 -0.714 1 97.12 51 LEU B N 1
ATOM 1567 C CA . LEU B 1 51 ? 9.281 -14.461 -1.191 1 97.12 51 LEU B CA 1
ATOM 1568 C C . LEU B 1 51 ? 8.938 -13.047 -0.72 1 97.12 51 LEU B C 1
ATOM 1570 O O . LEU B 1 51 ? 9.82 -12.305 -0.278 1 97.12 51 LEU B O 1
ATOM 1574 N N . SER B 1 52 ? 7.707 -12.727 -0.905 1 96.5 52 SER B N 1
ATOM 1575 C CA . SER B 1 52 ? 7.211 -11.422 -0.467 1 96.5 52 SER B CA 1
ATOM 1576 C C . SER B 1 52 ? 7.504 -11.188 1.011 1 96.5 52 SER B C 1
ATOM 1578 O O . SER B 1 52 ? 7.98 -10.117 1.393 1 96.5 52 SER B O 1
ATOM 1580 N N . ASN B 1 53 ? 7.27 -12.148 1.866 1 95.81 53 ASN B N 1
ATOM 1581 C CA . ASN B 1 53 ? 7.531 -12.055 3.299 1 95.81 53 ASN B CA 1
ATOM 1582 C C . ASN B 1 53 ? 9.023 -11.969 3.594 1 95.81 53 ASN B C 1
ATOM 1584 O O . ASN B 1 53 ? 9.453 -11.164 4.422 1 95.81 53 ASN B O 1
ATOM 1588 N N . LEU B 1 54 ? 9.703 -12.773 2.893 1 96.5 54 LEU B N 1
ATOM 1589 C CA . LEU B 1 54 ? 11.148 -12.852 3.111 1 96.5 54 LEU B CA 1
ATOM 1590 C C . LEU B 1 54 ? 11.812 -11.516 2.791 1 96.5 54 LEU B C 1
ATOM 1592 O O . LEU B 1 54 ? 12.672 -11.055 3.541 1 96.5 54 LEU B O 1
ATOM 1596 N N . TYR B 1 55 ? 11.383 -10.945 1.644 1 95.81 55 TYR B N 1
ATOM 1597 C CA . TYR B 1 55 ? 12 -9.703 1.183 1 95.81 55 TYR B CA 1
ATOM 1598 C C . TYR B 1 55 ? 11.281 -8.492 1.754 1 95.81 55 TYR B C 1
ATOM 1600 O O . TYR B 1 55 ? 11.727 -7.355 1.563 1 95.81 55 TYR B O 1
ATOM 1608 N N . GLU B 1 56 ? 10.203 -8.664 2.375 1 94.31 56 GLU B N 1
ATOM 1609 C CA . GLU B 1 56 ? 9.406 -7.598 2.98 1 94.31 56 GLU B CA 1
ATOM 1610 C C . GLU B 1 56 ? 8.93 -6.594 1.933 1 94.31 56 GLU B C 1
ATOM 1612 O O . GLU B 1 56 ? 9.094 -5.383 2.109 1 94.31 56 GLU B O 1
ATOM 1617 N N . VAL B 1 57 ? 8.461 -7.078 0.925 1 95.25 57 VAL B N 1
ATOM 1618 C CA . VAL B 1 57 ? 7.832 -6.305 -0.142 1 95.25 57 VAL B CA 1
ATOM 1619 C C . VAL B 1 57 ? 6.5 -6.945 -0.529 1 95.25 57 VAL B C 1
ATOM 1621 O O . VAL B 1 57 ? 6.223 -8.086 -0.166 1 95.25 57 VAL B O 1
ATOM 1624 N N . SER B 1 58 ? 5.645 -6.207 -1.187 1 95.19 58 SER B N 1
ATOM 1625 C CA . SER B 1 58 ? 4.367 -6.75 -1.641 1 95.19 58 SER B CA 1
ATOM 1626 C C . SER B 1 58 ? 4.551 -7.652 -2.855 1 95.19 58 SER B C 1
ATOM 1628 O O . SER B 1 58 ? 5.582 -7.59 -3.533 1 95.19 58 SER B O 1
ATOM 1630 N N . ILE B 1 59 ? 3.664 -8.508 -3.117 1 94.81 59 ILE B N 1
ATOM 1631 C CA . ILE B 1 59 ? 3.691 -9.336 -4.316 1 94.81 59 ILE B CA 1
ATOM 1632 C C . ILE B 1 59 ? 3.582 -8.461 -5.559 1 94.81 59 ILE B C 1
ATOM 1634 O O . ILE B 1 59 ? 4.23 -8.719 -6.574 1 94.81 59 ILE B O 1
ATOM 1638 N N . ASP B 1 60 ? 2.77 -7.41 -5.484 1 95.19 60 ASP B N 1
ATOM 1639 C CA . ASP B 1 60 ? 2.668 -6.457 -6.586 1 95.19 60 ASP B CA 1
ATOM 1640 C C . ASP B 1 60 ? 4.035 -5.887 -6.953 1 95.19 60 ASP B C 1
ATOM 1642 O O . ASP B 1 60 ? 4.379 -5.785 -8.133 1 95.19 60 ASP B O 1
ATOM 1646 N N . PHE B 1 61 ? 4.785 -5.605 -5.941 1 94.19 61 PHE B N 1
ATOM 1647 C CA . PHE B 1 61 ? 6.137 -5.098 -6.16 1 94.19 61 PHE B CA 1
ATOM 1648 C C . PHE B 1 61 ? 6.996 -6.133 -6.875 1 94.19 61 PHE B C 1
ATOM 1650 O O . PHE B 1 61 ? 7.723 -5.801 -7.812 1 94.19 61 PHE B O 1
ATOM 1657 N N . LEU B 1 62 ? 6.875 -7.383 -6.469 1 95.06 62 LEU B N 1
ATOM 1658 C CA . LEU B 1 62 ? 7.691 -8.453 -7.027 1 95.06 62 LEU B CA 1
ATOM 1659 C C . LEU B 1 62 ? 7.414 -8.633 -8.516 1 95.06 62 LEU B C 1
ATOM 1661 O O . LEU B 1 62 ? 8.336 -8.836 -9.305 1 95.06 62 LEU B O 1
ATOM 1665 N N . ILE B 1 63 ? 6.176 -8.492 -8.891 1 93.69 63 ILE B N 1
ATOM 1666 C CA . ILE B 1 63 ? 5.836 -8.82 -10.273 1 93.69 63 ILE B CA 1
ATOM 1667 C C . ILE B 1 63 ? 5.852 -7.555 -11.125 1 93.69 63 ILE B C 1
ATOM 1669 O O . ILE B 1 63 ? 5.512 -7.594 -12.312 1 93.69 63 ILE B O 1
ATOM 1673 N N . GLY B 1 64 ? 6.133 -6.398 -10.531 1 91.31 64 GLY B N 1
ATOM 1674 C CA . GLY B 1 64 ? 6.312 -5.156 -11.273 1 91.31 64 GLY B CA 1
ATOM 1675 C C . GLY B 1 64 ? 5.008 -4.438 -11.562 1 91.31 64 GLY B C 1
ATOM 1676 O O . GLY B 1 64 ? 4.934 -3.617 -12.477 1 91.31 64 GLY B O 1
ATOM 1677 N N . LYS B 1 65 ? 4.02 -4.855 -10.805 1 91.06 65 LYS B N 1
ATOM 1678 C CA . LYS B 1 65 ? 2.742 -4.16 -10.922 1 91.06 65 LYS B CA 1
ATOM 1679 C C . LYS B 1 65 ? 2.779 -2.814 -10.203 1 91.06 65 LYS B C 1
ATOM 1681 O O . LYS B 1 65 ? 3.322 -2.709 -9.102 1 91.06 65 LYS B O 1
ATOM 1686 N N . HIS B 1 66 ? 2.17 -1.782 -10.82 1 88.31 66 HIS B N 1
ATOM 1687 C CA . HIS B 1 66 ? 2.127 -0.449 -10.234 1 88.31 66 HIS B CA 1
ATOM 1688 C C . HIS B 1 66 ? 0.899 -0.278 -9.344 1 88.31 66 HIS B C 1
ATOM 1690 O O . HIS B 1 66 ? -0.226 -0.531 -9.781 1 88.31 66 HIS B O 1
ATOM 1696 N N . THR B 1 67 ? 1.217 0.069 -8.164 1 91.38 67 THR B N 1
ATOM 1697 C CA . THR B 1 67 ? 0.132 0.315 -7.223 1 91.38 67 THR B CA 1
ATOM 1698 C C . THR B 1 67 ? -0.591 1.616 -7.559 1 91.38 67 THR B C 1
ATOM 1700 O O . THR B 1 67 ? 0.046 2.648 -7.777 1 91.38 67 THR B O 1
ATOM 1703 N N . THR B 1 68 ? -1.912 1.523 -7.621 1 92.75 68 THR B N 1
ATOM 1704 C CA . THR B 1 68 ? -2.709 2.721 -7.863 1 92.75 68 THR B CA 1
ATOM 1705 C C . THR B 1 68 ? -3.031 3.43 -6.551 1 92.75 68 THR B C 1
ATOM 1707 O O . THR B 1 68 ? -2.893 2.846 -5.473 1 92.75 68 THR B O 1
ATOM 1710 N N . LYS B 1 69 ? -3.453 4.684 -6.691 1 91.94 69 LYS B N 1
ATOM 1711 C CA . LYS B 1 69 ? -3.865 5.426 -5.504 1 91.94 69 LYS B CA 1
ATOM 1712 C C . LYS B 1 69 ? -5.008 4.719 -4.781 1 91.94 69 LYS B C 1
ATOM 1714 O O . LYS B 1 69 ? -5.039 4.672 -3.551 1 91.94 69 LYS B O 1
ATOM 1719 N N . LYS B 1 70 ? -5.871 4.16 -5.562 1 92.75 70 LYS B N 1
ATOM 1720 C CA . LYS B 1 70 ? -7.016 3.453 -4.992 1 92.75 70 LYS B CA 1
ATOM 1721 C C . LYS B 1 70 ? -6.566 2.229 -4.199 1 92.75 70 LYS B C 1
ATOM 1723 O O . LYS B 1 70 ? -7.07 1.973 -3.104 1 92.75 70 LYS B O 1
ATOM 1728 N N . GLU B 1 71 ? -5.684 1.505 -4.691 1 93.06 71 GLU B N 1
ATOM 1729 C CA . GLU B 1 71 ? -5.137 0.334 -4.012 1 93.06 71 GLU B CA 1
ATOM 1730 C C . GLU B 1 71 ? -4.406 0.729 -2.732 1 93.06 71 GLU B C 1
ATOM 1732 O O . GLU B 1 71 ? -4.531 0.057 -1.706 1 93.06 71 GLU B O 1
ATOM 1737 N N . LEU B 1 72 ? -3.652 1.759 -2.893 1 93.06 72 LEU B N 1
ATOM 1738 C CA . LEU B 1 72 ? -2.914 2.252 -1.735 1 93.06 72 LEU B CA 1
ATOM 1739 C C . LEU B 1 72 ? -3.867 2.643 -0.611 1 93.06 72 LEU B C 1
ATOM 1741 O O . LEU B 1 72 ? -3.631 2.309 0.553 1 93.06 72 LEU B O 1
ATOM 1745 N N . LEU B 1 73 ? -4.902 3.389 -0.93 1 92.44 73 LEU B N 1
ATOM 1746 C CA . LEU B 1 73 ? -5.914 3.799 0.039 1 92.44 73 LEU B CA 1
ATOM 1747 C C . LEU B 1 73 ? -6.523 2.588 0.736 1 92.44 73 LEU B C 1
ATOM 1749 O O . LEU B 1 73 ? -6.73 2.604 1.952 1 92.44 73 LEU B O 1
ATOM 1753 N N . ARG B 1 74 ? -6.828 1.604 -0.038 1 91.88 74 ARG B N 1
ATOM 1754 C CA . ARG B 1 74 ? -7.398 0.384 0.523 1 91.88 74 ARG B CA 1
ATOM 1755 C C . ARG B 1 74 ? -6.445 -0.26 1.523 1 91.88 74 ARG B C 1
ATOM 1757 O O . ARG B 1 74 ? -6.859 -0.678 2.605 1 91.88 74 ARG B O 1
ATOM 1764 N N . GLU B 1 75 ? -5.223 -0.371 1.186 1 92.31 75 GLU B N 1
ATOM 1765 C CA . GLU B 1 75 ? -4.219 -0.971 2.055 1 92.31 75 GLU B CA 1
ATOM 1766 C C . GLU B 1 75 ? -4.047 -0.167 3.34 1 92.31 75 GLU B C 1
ATOM 1768 O O . GLU B 1 75 ? -3.879 -0.738 4.418 1 92.31 75 GLU B O 1
ATOM 1773 N N . MET B 1 76 ? -4.043 1.147 3.189 1 91.62 76 MET B N 1
ATOM 1774 C CA . MET B 1 76 ? -3.953 2.014 4.363 1 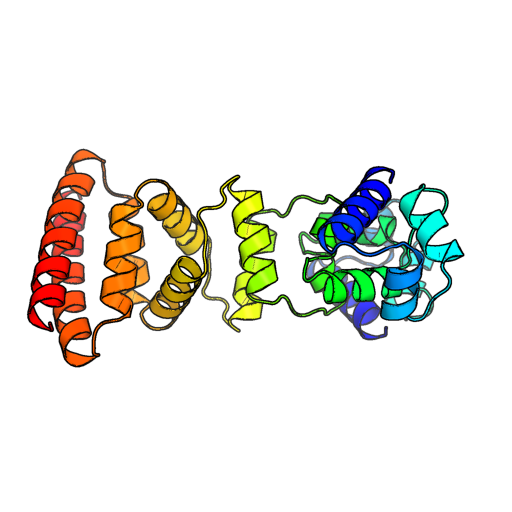91.62 76 MET B CA 1
ATOM 1775 C C . MET B 1 76 ? -5.141 1.793 5.293 1 91.62 76 MET B C 1
ATOM 1777 O O . MET B 1 76 ? -4.969 1.686 6.512 1 91.62 76 MET B O 1
ATOM 1781 N N . ASN B 1 77 ? -6.316 1.708 4.738 1 92.12 77 ASN B N 1
ATOM 1782 C CA . ASN B 1 77 ? -7.516 1.497 5.539 1 92.12 77 ASN B CA 1
ATOM 1783 C C . ASN B 1 77 ? -7.484 0.149 6.254 1 92.12 77 ASN B C 1
ATOM 1785 O O . ASN B 1 77 ? -7.926 0.037 7.398 1 92.12 77 ASN B O 1
ATOM 1789 N N . LEU B 1 78 ? -6.953 -0.795 5.613 1 90.12 78 LEU B N 1
ATOM 1790 C CA . LEU B 1 78 ? -6.852 -2.121 6.215 1 90.12 78 LEU B CA 1
ATOM 1791 C C . LEU B 1 78 ? -5.828 -2.131 7.344 1 90.12 78 LEU B C 1
ATOM 1793 O O . LEU B 1 78 ? -6.07 -2.711 8.406 1 90.12 78 LEU B O 1
ATOM 1797 N N . LEU B 1 79 ? -4.738 -1.562 7.066 1 89.81 79 LEU B N 1
ATOM 1798 C CA . LEU B 1 79 ? -3.652 -1.533 8.039 1 89.81 79 LEU B CA 1
ATOM 1799 C C . LEU B 1 79 ? -4.094 -0.829 9.32 1 89.81 79 LEU B C 1
ATOM 1801 O O . LEU B 1 79 ? -3.74 -1.256 10.422 1 89.81 79 LEU B O 1
ATOM 1805 N N . TYR B 1 80 ? -4.918 0.133 9.203 1 87.62 80 TYR B N 1
ATOM 1806 C CA . TYR B 1 80 ? -5.273 0.974 10.336 1 87.62 80 TYR B CA 1
ATOM 1807 C C . TYR B 1 80 ? -6.672 0.644 10.844 1 87.62 80 TYR B C 1
ATOM 1809 O O . TYR B 1 80 ? -7.191 1.312 11.742 1 87.62 80 TYR B O 1
ATOM 1817 N N . GLN B 1 81 ? -7.168 -0.33 10.211 1 85.94 81 GLN B N 1
ATOM 1818 C CA . GLN B 1 81 ? -8.484 -0.814 10.625 1 85.94 81 GLN B CA 1
ATOM 1819 C C . GLN B 1 81 ? -9.508 0.318 10.648 1 85.94 81 GLN B C 1
ATOM 1821 O O . GLN B 1 81 ? -10.188 0.525 11.648 1 85.94 81 GLN B O 1
ATOM 1826 N N . THR B 1 82 ? -9.484 1.093 9.664 1 84.69 82 THR B N 1
ATOM 1827 C CA . THR B 1 82 ? -10.383 2.234 9.547 1 84.69 82 THR B CA 1
ATOM 1828 C C . THR B 1 82 ? -10.875 2.393 8.109 1 84.69 82 THR B C 1
ATOM 1830 O O . THR B 1 82 ? -10.297 1.823 7.184 1 84.69 82 THR B O 1
ATOM 1833 N N . ASP B 1 83 ? -12.016 3.084 7.914 1 83.62 83 ASP B N 1
ATOM 1834 C CA . ASP B 1 83 ? -12.492 3.477 6.594 1 83.62 83 ASP B CA 1
ATOM 1835 C C . ASP B 1 83 ? -12.422 4.992 6.41 1 83.62 83 ASP B C 1
ATOM 1837 O O . ASP B 1 83 ? -13.039 5.543 5.5 1 83.62 83 ASP B O 1
ATOM 1841 N N . ARG B 1 84 ? -11.594 5.527 7.234 1 81.56 84 ARG B N 1
ATOM 1842 C CA . ARG B 1 84 ? -11.602 6.984 7.293 1 81.56 84 ARG B CA 1
ATOM 1843 C C . ARG B 1 84 ? -10.539 7.578 6.379 1 81.56 84 ARG B C 1
ATOM 1845 O O . ARG B 1 84 ? -10.586 8.766 6.039 1 81.56 84 ARG B O 1
ATOM 1852 N N . ILE B 1 85 ? -9.609 6.723 6.016 1 84.88 85 ILE B N 1
ATOM 1853 C CA . ILE B 1 85 ? -8.586 7.25 5.113 1 84.88 85 ILE B CA 1
ATOM 1854 C C . ILE B 1 85 ? -9.156 7.352 3.699 1 84.88 85 ILE B C 1
ATOM 1856 O O . ILE B 1 85 ? -9.594 6.352 3.125 1 84.88 85 ILE B O 1
ATOM 1860 N N . ASP B 1 86 ? -9.227 8.602 3.221 1 90.31 86 ASP B N 1
ATOM 1861 C CA . ASP B 1 86 ? -9.82 8.844 1.907 1 90.31 86 ASP B CA 1
ATOM 1862 C C . ASP B 1 86 ? -8.891 9.672 1.028 1 90.31 86 ASP B C 1
ATOM 1864 O O . ASP B 1 86 ? -7.699 9.812 1.33 1 90.31 86 ASP B O 1
ATOM 1868 N N . GLU B 1 87 ? -9.367 10.086 -0.011 1 91 87 GLU B N 1
ATOM 1869 C CA . GLU B 1 87 ? -8.555 10.805 -0.991 1 91 87 GLU B CA 1
ATOM 1870 C C . GLU B 1 87 ? -7.992 12.094 -0.401 1 91 87 GLU B C 1
ATOM 1872 O O . GLU B 1 87 ? -6.941 12.57 -0.833 1 91 87 GLU B O 1
ATOM 1877 N N . LYS B 1 88 ? -8.68 12.602 0.606 1 93.12 88 LYS B N 1
ATOM 1878 C CA . LYS B 1 88 ? -8.18 13.797 1.282 1 93.12 88 LYS B CA 1
ATOM 1879 C C . LYS B 1 88 ? -6.805 13.555 1.891 1 93.12 88 LYS B C 1
ATOM 1881 O O . LYS B 1 88 ? -5.914 14.398 1.794 1 93.12 88 LYS B O 1
ATOM 1886 N N . MET B 1 89 ? -6.699 12.383 2.527 1 93.5 89 MET B N 1
ATOM 1887 C CA . MET B 1 89 ? -5.422 12.023 3.135 1 93.5 89 MET B CA 1
ATOM 1888 C C . MET B 1 89 ? -4.32 11.953 2.082 1 93.5 89 MET B C 1
ATOM 1890 O O . MET B 1 89 ? -3.189 12.375 2.33 1 93.5 89 MET B O 1
ATOM 1894 N N . LEU B 1 90 ? -4.703 11.453 0.932 1 91.88 90 LEU B N 1
ATOM 1895 C CA . LEU B 1 90 ? -3.725 11.383 -0.148 1 91.88 90 LEU B CA 1
ATOM 1896 C C . LEU B 1 90 ? -3.342 12.781 -0.621 1 91.88 90 LEU B C 1
ATOM 1898 O O . LEU B 1 90 ? -2.18 13.031 -0.95 1 91.88 90 LEU B O 1
ATOM 1902 N N . ASP B 1 91 ? -4.32 13.688 -0.68 1 93.69 91 ASP B N 1
ATOM 1903 C CA . ASP B 1 91 ? -4.043 15.078 -1.029 1 93.69 91 ASP B CA 1
ATOM 1904 C C . ASP B 1 91 ? -3.092 15.719 -0.021 1 93.69 91 ASP B C 1
ATOM 1906 O O . ASP B 1 91 ? -2.215 16.5 -0.396 1 93.69 91 ASP B O 1
ATOM 1910 N N . ILE B 1 92 ? -3.318 15.391 1.203 1 95.75 92 ILE B N 1
ATOM 1911 C CA . ILE B 1 92 ? -2.467 15.914 2.264 1 95.75 92 ILE B CA 1
ATOM 1912 C C . ILE B 1 92 ? -1.044 15.383 2.092 1 95.75 92 ILE B C 1
ATOM 1914 O O . ILE B 1 92 ? -0.075 16.141 2.236 1 95.75 92 ILE B O 1
ATOM 1918 N N . ILE B 1 93 ? -0.911 14.148 1.783 1 93.81 93 ILE B N 1
ATOM 1919 C CA . ILE B 1 93 ? 0.399 13.547 1.554 1 93.81 93 ILE B CA 1
ATOM 1920 C C . ILE B 1 93 ? 1.094 14.258 0.393 1 93.81 93 ILE B C 1
ATOM 1922 O O . ILE B 1 93 ? 2.275 14.602 0.484 1 93.81 93 ILE B O 1
ATOM 1926 N N . ASP B 1 94 ? 0.343 14.5 -0.661 1 91.94 94 ASP B N 1
ATOM 1927 C CA . ASP B 1 94 ? 0.879 15.234 -1.802 1 91.94 94 ASP B CA 1
ATOM 1928 C C . ASP B 1 94 ? 1.354 16.625 -1.386 1 91.94 94 ASP B C 1
ATOM 1930 O O . ASP B 1 94 ? 2.424 17.062 -1.804 1 91.94 94 ASP B O 1
ATOM 1934 N N . TYR B 1 95 ? 0.526 17.266 -0.664 1 95.5 95 TYR B N 1
ATOM 1935 C CA . TYR B 1 95 ? 0.84 18.594 -0.152 1 95.5 95 TYR B CA 1
ATOM 1936 C C . TYR B 1 95 ? 2.143 18.578 0.641 1 95.5 95 TYR B C 1
ATOM 1938 O O . TYR B 1 95 ? 3.01 19.438 0.438 1 95.5 95 TYR B O 1
ATOM 1946 N N . PHE B 1 96 ? 2.32 17.578 1.521 1 94.69 96 PHE B N 1
ATOM 1947 C CA . PHE B 1 96 ? 3.51 17.5 2.361 1 94.69 96 PHE B CA 1
ATOM 1948 C C . PHE B 1 96 ? 4.746 17.188 1.523 1 94.69 96 PHE B C 1
ATOM 1950 O O . PHE B 1 96 ? 5.84 17.672 1.829 1 94.69 96 PHE B O 1
ATOM 1957 N N . LYS B 1 97 ? 4.547 16.422 0.531 1 91.38 97 LYS B N 1
ATOM 1958 C CA . LYS B 1 97 ? 5.652 16.125 -0.375 1 91.38 97 LYS B CA 1
ATOM 1959 C C . LYS B 1 97 ? 6.184 17.406 -1.023 1 91.38 97 LYS B C 1
ATOM 1961 O O . LYS B 1 97 ? 7.395 17.547 -1.215 1 91.38 97 LYS B O 1
ATOM 1966 N N . GLN B 1 98 ? 5.32 18.25 -1.358 1 91.69 98 GLN B N 1
ATOM 1967 C CA . GLN B 1 98 ? 5.688 19.5 -2.025 1 91.69 98 GLN B CA 1
ATOM 1968 C C . GLN B 1 98 ? 6.129 20.547 -1.017 1 91.69 98 GLN B C 1
ATOM 1970 O O . GLN B 1 98 ? 6.746 21.547 -1.389 1 91.69 98 GLN B O 1
ATOM 1975 N N . ASN B 1 99 ? 5.766 20.391 0.226 1 93.5 99 ASN B N 1
ATOM 1976 C CA . ASN B 1 99 ? 6.074 21.328 1.301 1 93.5 99 ASN B CA 1
ATOM 1977 C C . ASN B 1 99 ? 6.68 20.625 2.508 1 93.5 99 ASN B C 1
ATOM 1979 O O . ASN B 1 99 ? 6.055 20.531 3.564 1 93.5 99 ASN B O 1
ATOM 1983 N N . PRO B 1 1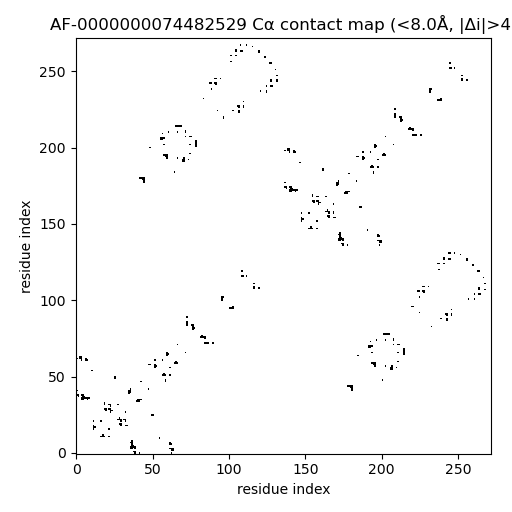00 ? 7.91 20.156 2.377 1 92.69 100 PRO B N 1
ATOM 1984 C CA . PRO B 1 100 ? 8.539 19.344 3.418 1 92.69 100 PRO B CA 1
ATOM 1985 C C . PRO B 1 100 ? 8.625 20.062 4.762 1 92.69 100 PRO B C 1
ATOM 1987 O O . PRO B 1 100 ? 8.578 19.422 5.812 1 92.69 100 PRO B O 1
ATOM 1990 N N . ASP B 1 101 ? 8.742 21.344 4.766 1 94.31 101 ASP B N 1
ATOM 1991 C CA . ASP B 1 101 ? 8.766 22.109 6.016 1 94.31 101 ASP B CA 1
ATOM 1992 C C . ASP B 1 101 ? 7.473 21.906 6.805 1 94.31 101 ASP B C 1
ATOM 1994 O O . ASP B 1 101 ? 7.504 21.766 8.031 1 94.31 101 ASP B O 1
ATOM 1998 N N . MET B 1 102 ? 6.391 21.938 6.117 1 95.31 102 MET B N 1
ATOM 1999 C CA . MET B 1 102 ? 5.102 21.734 6.777 1 95.31 102 MET B CA 1
ATOM 2000 C C . MET B 1 102 ? 4.996 20.328 7.344 1 95.31 102 MET B C 1
ATOM 2002 O O . MET B 1 102 ? 4.445 20.125 8.43 1 95.31 102 MET B O 1
ATOM 2006 N N . GLU B 1 103 ? 5.484 19.344 6.59 1 95.56 103 GLU B N 1
ATOM 2007 C CA . GLU B 1 103 ? 5.539 17.969 7.098 1 95.56 103 GLU B CA 1
ATOM 2008 C C . GLU B 1 103 ? 6.273 17.906 8.43 1 95.56 103 GLU B C 1
ATOM 2010 O O . GLU B 1 103 ? 5.781 17.297 9.391 1 95.56 103 GLU B O 1
ATOM 2015 N N . GLU B 1 104 ? 7.426 18.516 8.43 1 94.94 104 GLU B N 1
ATOM 2016 C CA . GLU B 1 104 ? 8.258 18.516 9.625 1 94.94 104 GLU B CA 1
ATOM 2017 C C . GLU B 1 104 ? 7.543 19.172 10.805 1 94.94 104 GLU B C 1
ATOM 2019 O O . GLU B 1 104 ? 7.656 18.703 11.945 1 94.94 104 GLU B O 1
ATOM 2024 N N . MET B 1 105 ? 6.871 20.266 10.586 1 94.81 105 MET B N 1
ATOM 2025 C CA . MET B 1 105 ? 6.176 21 11.633 1 94.81 105 MET B CA 1
ATOM 2026 C C . MET B 1 105 ? 5.02 20.188 12.203 1 94.81 105 MET B C 1
ATOM 2028 O O . MET B 1 105 ? 4.832 20.125 13.414 1 94.81 105 MET B O 1
ATOM 2032 N N . ILE B 1 106 ? 4.328 19.516 11.344 1 96.69 106 ILE B N 1
ATOM 2033 C CA . ILE B 1 106 ? 3.193 18.719 11.805 1 96.69 106 ILE B CA 1
ATOM 2034 C C . ILE B 1 106 ? 3.695 17.5 12.578 1 96.69 106 ILE B C 1
ATOM 2036 O O . ILE B 1 106 ? 3.076 17.078 13.562 1 96.69 106 ILE B O 1
ATOM 2040 N N . TYR B 1 107 ? 4.77 16.922 12.094 1 96.19 107 TYR B N 1
ATOM 2041 C CA . TYR B 1 107 ? 5.387 15.828 12.836 1 96.19 107 TYR B CA 1
ATOM 2042 C C . TYR B 1 107 ? 5.773 16.281 14.242 1 96.19 107 TYR B C 1
ATOM 2044 O O . TYR B 1 107 ? 5.523 15.57 15.219 1 96.19 107 TYR B O 1
ATOM 2052 N N . SER B 1 108 ? 6.418 17.5 14.305 1 95.19 108 SER B N 1
ATOM 2053 C CA . SER B 1 108 ? 6.809 18.047 15.594 1 95.19 108 SER B CA 1
ATOM 2054 C C . SER B 1 108 ? 5.594 18.281 16.484 1 95.19 108 SER B C 1
ATOM 2056 O O . SER B 1 108 ? 5.637 17.984 17.688 1 95.19 108 SER B O 1
ATOM 2058 N N . LEU B 1 109 ? 4.547 18.812 15.953 1 95.75 109 LEU B N 1
ATOM 2059 C CA . LEU B 1 109 ? 3.303 19.031 16.688 1 95.75 109 LEU B CA 1
ATOM 2060 C C . LEU B 1 109 ? 2.787 17.734 17.281 1 95.75 109 LEU B C 1
ATOM 2062 O O . LEU B 1 109 ? 2.383 17.688 18.438 1 95.75 109 LEU B O 1
ATOM 2066 N N . ALA B 1 110 ? 2.838 16.656 16.469 1 94.94 110 ALA B N 1
ATOM 2067 C CA . ALA B 1 110 ? 2.344 15.352 16.875 1 94.94 110 ALA B CA 1
ATOM 2068 C C . ALA B 1 110 ? 3.145 14.797 18.047 1 94.94 110 ALA B C 1
ATOM 2070 O O . ALA B 1 110 ? 2.645 13.977 18.812 1 94.94 110 ALA B O 1
ATOM 2071 N N . GLN B 1 111 ? 4.395 15.266 18.156 1 93.69 111 GLN B N 1
ATOM 2072 C CA . GLN B 1 111 ? 5.293 14.734 19.172 1 93.69 111 GLN B CA 1
ATOM 2073 C C . GLN B 1 111 ? 5.191 15.531 20.469 1 93.69 111 GLN B C 1
ATOM 2075 O O . GLN B 1 111 ? 5.766 15.148 21.484 1 93.69 111 GLN B O 1
ATOM 2080 N N . LEU B 1 112 ? 4.508 16.578 20.5 1 92.94 112 LEU B N 1
ATOM 2081 C CA . LEU B 1 112 ? 4.391 17.438 21.672 1 92.94 112 LEU B CA 1
ATOM 2082 C C . LEU B 1 112 ? 3.525 16.781 22.734 1 92.94 112 LEU B C 1
ATOM 2084 O O . LEU B 1 112 ? 2.646 15.984 22.422 1 92.94 112 LEU B O 1
ATOM 2088 N N . PRO B 1 113 ? 3.883 17.141 24.047 1 91.75 113 PRO B N 1
ATOM 2089 C CA . PRO B 1 113 ? 2.98 16.703 25.125 1 91.75 113 PRO B CA 1
ATOM 2090 C C . PRO B 1 113 ? 1.542 17.172 24.906 1 91.75 113 PRO B C 1
ATOM 2092 O O . PRO B 1 113 ? 1.313 18.266 24.391 1 91.75 113 PRO B O 1
ATOM 2095 N N . ALA B 1 114 ? 0.613 16.438 25.422 1 92 114 ALA B N 1
ATOM 2096 C CA . ALA B 1 114 ? -0.812 16.594 25.141 1 92 114 ALA B CA 1
ATOM 2097 C C . ALA B 1 114 ? -1.293 18 25.469 1 92 114 ALA B C 1
ATOM 2099 O O . ALA B 1 114 ? -2.004 18.609 24.672 1 92 114 ALA B O 1
ATOM 2100 N N . LYS B 1 115 ? -0.944 18.469 26.625 1 91.44 115 LYS B N 1
ATOM 2101 C CA . LYS B 1 115 ? -1.433 19.766 27.047 1 91.44 115 LYS B CA 1
ATOM 2102 C C . LYS B 1 115 ? -0.961 20.875 26.094 1 91.44 115 LYS B C 1
ATOM 2104 O O . LYS B 1 115 ? -1.759 21.703 25.656 1 91.44 115 LYS B O 1
ATOM 2109 N N . LYS B 1 116 ? 0.31 20.875 25.766 1 91 116 LYS B N 1
ATOM 2110 C CA . LYS B 1 116 ? 0.87 21.844 24.828 1 91 116 LYS B CA 1
ATOM 2111 C C . LYS B 1 116 ? 0.304 21.656 23.422 1 91 116 LYS B C 1
ATOM 2113 O O . LYS B 1 116 ? -0.005 22.625 22.734 1 91 116 LYS B O 1
ATOM 2118 N N . ARG B 1 117 ? 0.128 20.453 23.031 1 94.69 117 ARG B N 1
ATOM 2119 C CA . ARG B 1 117 ? -0.357 20.125 21.688 1 94.69 117 ARG B CA 1
ATOM 2120 C C . ARG B 1 117 ? -1.775 20.641 21.484 1 94.69 117 ARG B C 1
ATOM 2122 O O . ARG B 1 117 ? -2.068 21.25 20.453 1 94.69 117 ARG B O 1
ATOM 2129 N N . LYS B 1 118 ? -2.584 20.438 22.484 1 94.69 118 LYS B N 1
ATOM 2130 C CA . LYS B 1 118 ? -3.982 20.844 22.375 1 94.69 118 LYS B CA 1
ATOM 2131 C C . LYS B 1 118 ? -4.113 22.359 22.266 1 94.69 118 LYS B C 1
ATOM 2133 O O . LYS B 1 118 ? -4.973 22.859 21.531 1 94.69 118 LYS B O 1
ATOM 2138 N N . HIS B 1 119 ? -3.26 23.047 22.953 1 93.31 119 HIS B N 1
ATOM 2139 C CA . HIS B 1 119 ? -3.26 24.516 22.891 1 93.31 119 HIS B CA 1
ATOM 2140 C C . HIS B 1 119 ? -2.91 24.984 21.484 1 93.31 119 HIS B C 1
ATOM 2142 O O . HIS B 1 119 ? -3.619 25.828 20.906 1 93.31 119 HIS B O 1
ATOM 2148 N N . LEU B 1 120 ? -1.867 24.406 20.906 1 94.25 120 LEU B N 1
ATOM 2149 C CA . LEU B 1 120 ? -1.42 24.781 19.578 1 94.25 120 LEU B CA 1
ATOM 2150 C C . LEU B 1 120 ? -2.463 24.406 18.516 1 94.25 120 LEU B C 1
ATOM 2152 O O . LEU B 1 120 ? -2.697 25.156 17.578 1 94.25 120 LEU B O 1
ATOM 2156 N N . GLU B 1 121 ? -3.053 23.234 18.656 1 96.12 121 GLU B N 1
ATOM 2157 C CA . GLU B 1 121 ? -4.09 22.781 17.734 1 96.12 121 GLU B CA 1
ATOM 2158 C C . GLU B 1 121 ? -5.234 23.797 17.656 1 96.12 121 GLU B C 1
ATOM 2160 O O . GLU B 1 121 ? -5.719 24.109 16.562 1 96.12 121 GLU B O 1
ATOM 2165 N N . THR B 1 122 ? -5.641 24.234 18.812 1 95.88 122 THR B N 1
ATOM 2166 C CA . THR B 1 122 ? -6.742 25.188 18.875 1 95.88 122 THR B CA 1
ATOM 2167 C C . THR B 1 122 ? -6.379 26.469 18.125 1 95.88 122 THR B C 1
ATOM 2169 O O . THR B 1 122 ? -7.195 27 17.359 1 95.88 122 THR B O 1
ATOM 2172 N N . ILE B 1 123 ? -5.152 26.922 18.266 1 94.56 123 ILE B N 1
ATOM 2173 C CA . ILE B 1 123 ? -4.684 28.141 17.625 1 94.56 123 ILE B CA 1
ATOM 2174 C C . ILE B 1 123 ? -4.645 27.938 16.109 1 94.56 123 ILE B C 1
ATOM 2176 O O . ILE B 1 123 ? -5.137 28.766 15.352 1 94.56 123 ILE B O 1
ATOM 2180 N N . ILE B 1 124 ? -4.137 26.828 15.672 1 95.19 124 ILE B N 1
ATOM 2181 C CA . ILE B 1 124 ? -3.965 26.531 14.258 1 95.19 124 ILE B CA 1
ATOM 2182 C C . ILE B 1 124 ? -5.332 26.422 13.586 1 95.19 124 ILE B C 1
ATOM 2184 O O . ILE B 1 124 ? -5.551 26.969 12.5 1 95.19 124 ILE B O 1
ATOM 2188 N N . ILE B 1 125 ? -6.227 25.75 14.234 1 95.25 125 ILE B N 1
ATOM 2189 C CA . ILE B 1 125 ? -7.566 25.562 13.688 1 95.25 125 ILE B CA 1
ATOM 2190 C C . ILE B 1 125 ? -8.258 26.906 13.508 1 95.25 125 ILE B C 1
ATOM 2192 O O . ILE B 1 125 ? -8.828 27.188 12.453 1 95.25 125 ILE B O 1
ATOM 2196 N N . THR B 1 126 ? -8.109 27.703 14.531 1 94.44 126 THR B N 1
ATOM 2197 C CA . THR B 1 126 ? -8.727 29.016 14.477 1 94.44 126 THR B CA 1
ATOM 2198 C C . THR B 1 126 ? -8.125 29.859 13.352 1 94.44 126 THR B C 1
ATOM 2200 O O . THR B 1 126 ? -8.852 30.531 12.625 1 94.44 126 THR B O 1
ATOM 2203 N N . LEU B 1 127 ? -6.785 29.844 13.18 1 91.94 127 LEU B N 1
ATOM 2204 C CA . LEU B 1 127 ? -6.086 30.594 12.141 1 91.94 127 LEU B CA 1
ATOM 2205 C C . LEU B 1 127 ? -6.566 30.172 10.75 1 91.94 127 LEU B C 1
ATOM 2207 O O . LEU B 1 127 ? -6.883 31.031 9.914 1 91.94 127 LEU B O 1
ATOM 2211 N N . ILE B 1 128 ? -6.715 28.922 10.484 1 93.38 128 ILE B N 1
ATOM 2212 C CA . ILE B 1 128 ? -7.074 28.406 9.172 1 93.38 128 ILE B CA 1
ATOM 2213 C C . ILE B 1 128 ? -8.539 28.703 8.875 1 93.38 128 ILE B C 1
ATOM 2215 O O . ILE B 1 128 ? -8.891 29.094 7.754 1 93.38 128 ILE B O 1
ATOM 2219 N N . GLN B 1 129 ? -9.359 28.594 9.836 1 90.75 129 GLN B N 1
ATOM 2220 C CA . GLN B 1 129 ? -10.781 28.875 9.656 1 90.75 129 GLN B CA 1
ATOM 2221 C C . GLN B 1 129 ? -11.016 30.344 9.328 1 90.75 129 GLN B C 1
ATOM 2223 O O . GLN B 1 129 ? -11.836 30.672 8.477 1 90.75 129 GLN B O 1
ATOM 2228 N N . GLU B 1 130 ? -10.328 31.156 9.938 1 88.5 130 GLU B N 1
ATOM 2229 C CA . GLU B 1 130 ? -10.469 32.594 9.727 1 88.5 130 GLU B CA 1
ATOM 2230 C C . GLU B 1 130 ? -10.031 33 8.32 1 88.5 130 GLU B C 1
ATOM 2232 O O . GLU B 1 130 ? -10.664 33.844 7.684 1 88.5 130 GLU B O 1
ATOM 2237 N N . PHE B 1 131 ? -8.969 32.375 7.922 1 84.19 131 PHE B N 1
ATOM 2238 C CA . PHE B 1 131 ? -8.469 32.688 6.594 1 84.19 131 PHE B CA 1
ATOM 2239 C C . PHE B 1 131 ? -9.328 32.062 5.512 1 84.19 131 PHE B C 1
ATOM 2241 O O . PHE B 1 131 ? -9.43 32.594 4.402 1 84.19 131 PHE B O 1
ATOM 2248 N N . SER B 1 132 ? -9.812 30.828 5.738 1 77.88 132 SER B N 1
ATOM 2249 C CA . SER B 1 132 ? -10.688 30.156 4.781 1 77.88 132 SER B CA 1
ATOM 2250 C C . SER B 1 132 ? -12.008 30.891 4.625 1 77.88 132 SER B C 1
ATOM 2252 O O . SER B 1 132 ? -12.555 30.969 3.521 1 77.88 132 SER B O 1
ATOM 2254 N N . ASP B 1 133 ? -12.547 31.391 5.629 1 72.69 133 ASP B N 1
ATOM 2255 C CA . ASP B 1 133 ? -13.797 32.156 5.617 1 72.69 133 ASP B CA 1
ATOM 2256 C C . ASP B 1 133 ? -13.617 33.5 4.953 1 72.69 133 ASP B C 1
ATOM 2258 O O . ASP B 1 133 ? -14.555 34.031 4.348 1 72.69 133 ASP B O 1
ATOM 2262 N N . ALA B 1 134 ? -12.359 33.938 5.086 1 62.94 134 ALA B N 1
ATOM 2263 C CA . ALA B 1 134 ? -12.094 35.25 4.516 1 62.94 134 ALA B CA 1
ATOM 2264 C C . ALA B 1 134 ? -11.977 35.188 2.994 1 62.94 134 ALA B C 1
ATOM 2266 O O . ALA B 1 134 ? -12.016 36.219 2.312 1 62.94 134 ALA B O 1
ATOM 2267 N N . VAL B 1 135 ? -11.68 34.062 2.459 1 58.22 135 VAL B N 1
ATOM 2268 C CA . VAL B 1 135 ? -11.562 33.938 1.011 1 58.22 135 VAL B CA 1
ATOM 2269 C C . VAL B 1 135 ? -12.945 33.656 0.409 1 58.22 135 VAL B C 1
ATOM 2271 O O . VAL B 1 135 ? -13.109 33.688 -0.812 1 58.22 135 VAL B O 1
ATOM 2274 N N . LYS B 1 136 ? -13.898 33.219 1.3 1 50.66 136 LYS B N 1
ATOM 2275 C CA . LYS B 1 136 ? -15.25 33.25 0.763 1 50.66 136 LYS B CA 1
ATOM 2276 C C . LYS B 1 136 ? -15.781 34.688 0.674 1 50.66 136 LYS B C 1
ATOM 2278 O O . LYS B 1 136 ? -15.484 35.5 1.534 1 50.66 136 LYS B O 1
#